Protein 7XJR (pdb70)

Foldseek 3Di:
DDWFDDLPFAPFDDTFAFEAEDDDLVLLVLLCV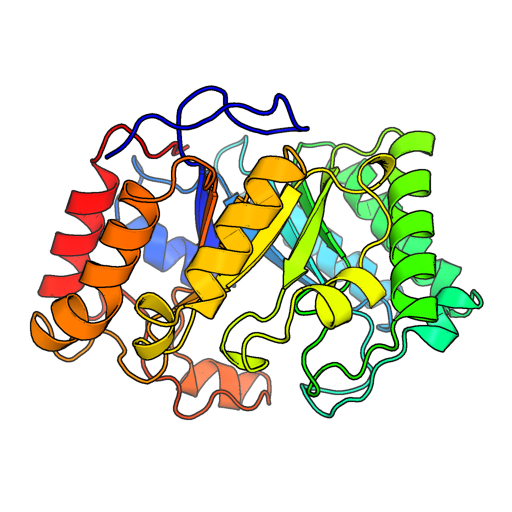LLDVVFAGLEYEYEDELQDDLVVLLVSLVVVLVSQVVDDPRRAYEYEYAHADDFLQQGAPLQVVLVCVRVSSLVSNQVSQVVSVHAYEYAQNAQVQASSRNHDQVSLLSNLQVSLVVCVVVVGRYFYEPEHAQVNRPLDDPVVVCSNPNALVRHRAYEYEEEELVRLPDVSVVVVLVVRVVSSHAYENSEYFHFLQACAVAPRSCVRHVVSVVVSVNPRSSHRYYYYYQAQQLVVCVVVVHPRNNRGGRHQSNYVRSSVVVSVSSVPVSYDGD

CATH classification: 3.20.20.80

Secondary structure (DSSP, 8-state):
-PPPP----TT--SSSEEEEEESSHHHHHHHHHHH-GGG-BSEEEEEEETTS-HHHHHHHHHHHHHHHHHSPTTPEEEEEEE-BSSSSSS-B-HHHHHTTTTHHHHHHHHHHHHHH-S--EEEETSSTT-TTT---HHHHHHHHHHHHHHHHHTT-S-EEEEEE-GGGGT---HHHHHTT---GGG-SEEEEEE-SGGGGG-HHHHHHHHHHHHTT--EEEEEE--TTT-STTTHHHIIIIIHHHHHHHHH-TTEEEEEEE--BHHHHHHHH--S-TTS-B--GGG-HHHHHHHHHHHTSTTEEB-

B-factor: mean 25.2, std 7.88, range [12.27, 60.21]

Structure (mmCIF, N/CA/C/O backbone):
data_7XJR
#
_entry.id   7XJR
#
_cell.length_a   114.428
_cell.length_b   114.428
_cell.length_c   48.355
_cell.angle_alpha   90.000
_cell.angle_beta   90.000
_cell.angle_gamma   90.000
#
_symmetry.space_group_name_H-M   'P 42 21 2'
#
loop_
_entity.id
_entity.type
_entity.pdbx_description
1 polymer AlXyn26A
2 water water
#
loop_
_atom_site.group_PDB
_atom_site.id
_atom_site.type_symbol
_atom_site.label_atom_id
_atom_site.label_alt_id
_atom_site.label_comp_id
_atom_site.label_asym_id
_atom_site.label_entity_id
_atom_site.label_seq_id
_atom_site.pdbx_PDB_ins_code
_atom_site.Cartn_x
_atom_site.Cartn_y
_atom_site.Cartn_z
_atom_site.occupancy
_atom_site.B_iso_or_equiv
_atom_site.auth_seq_id
_atom_site.auth_comp_id
_atom_site.auth_asym_id
_atom_site.auth_atom_id
_atom_site.pdbx_PDB_model_num
ATOM 1 N N . THR A 1 21 ? -6.09369 -51.20919 -19.90202 1.000 25.56990 21 THR A N 1
ATOM 2 C CA . THR A 1 21 ? -5.78630 -50.12633 -18.95592 1.000 25.08222 21 THR A CA 1
ATOM 3 C C . THR A 1 21 ? -5.15407 -50.67804 -17.68412 1.000 24.26844 21 THR A C 1
ATOM 4 O O . THR A 1 21 ? -5.83499 -51.31089 -16.87324 1.000 29.66660 21 THR A O 1
ATOM 8 N N . LYS A 1 22 ? -3.86272 -50.42819 -17.50497 1.000 25.12138 22 LYS A N 1
ATOM 9 C CA . LYS A 1 22 ? -3.16595 -50.96757 -16.34652 1.000 23.68257 22 LYS A CA 1
ATOM 10 C C . LYS A 1 22 ? -3.72988 -50.36490 -15.06283 1.000 28.10341 22 LYS A C 1
ATOM 11 O O . LYS A 1 22 ? -4.01704 -49.15596 -15.01040 1.000 25.40888 22 LYS A O 1
ATOM 17 N N . PRO A 1 23 ? -3.92649 -51.17190 -14.01968 1.000 27.70653 23 PRO A N 1
ATOM 18 C CA . PRO A 1 23 ? -4.29536 -50.61243 -12.71363 1.000 24.94083 23 PRO A CA 1
ATOM 19 C C . PRO A 1 23 ? -3.29677 -49.54632 -12.27466 1.000 20.59442 23 PRO A C 1
ATOM 20 O O . PRO A 1 23 ? -2.09270 -49.65734 -12.51553 1.000 20.48512 23 PRO A O 1
ATOM 24 N N . ARG A 1 24 ? -3.81037 -48.49776 -11.64034 1.000 20.60663 24 ARG A N 1
ATOM 25 C CA . ARG A 1 24 ? -2.95483 -47.40119 -11.20049 1.000 20.47149 24 ARG A CA 1
ATOM 26 C C . ARG A 1 24 ? -2.07538 -47.81917 -10.02385 1.000 24.29783 24 ARG A C 1
ATOM 27 O O . ARG A 1 24 ? -2.44375 -48.68043 -9.21663 1.000 23.29616 24 ARG A O 1
ATOM 35 N N . PHE A 1 25 ? -0.89670 -47.20486 -9.93784 1.000 19.73311 25 PHE A N 1
ATOM 36 C CA . PHE A 1 25 ? -0.19089 -47.16182 -8.66307 1.000 21.74018 25 PHE A CA 1
ATOM 37 C C . PHE A 1 25 ? -0.89451 -46.18001 -7.73769 1.000 21.85473 25 PHE A C 1
ATOM 38 O O . PHE A 1 25 ? -1.65761 -45.32041 -8.17253 1.000 22.23072 25 PHE A O 1
ATOM 46 N N . ASN A 1 26 ? -0.62976 -46.29685 -6.44227 1.000 23.45562 26 ASN A N 1
ATOM 47 C CA . ASN A 1 26 ? -1.17435 -45.34647 -5.47651 1.000 23.09855 26 ASN A CA 1
ATOM 48 C C . ASN A 1 26 ? -0.05211 -44.87942 -4.56764 1.000 24.79494 26 ASN A C 1
ATOM 49 O O . ASN A 1 26 ? 0.61137 -45.70125 -3.92472 1.000 23.82047 26 ASN A O 1
ATOM 54 N N . TYR A 1 27 ? 0.15720 -43.56507 -4.51597 1.000 19.22876 27 TYR A N 1
ATOM 55 C CA . TYR A 1 27 ? 1.21841 -42.96250 -3.72267 1.000 21.64714 27 TYR A CA 1
ATOM 56 C C . TYR A 1 27 ? 0.69620 -42.25268 -2.48551 1.000 19.72305 27 TYR A C 1
ATOM 57 O O . TYR A 1 27 ? 1.49461 -41.72004 -1.70651 1.000 22.72020 27 TYR A O 1
ATOM 66 N N . ASN A 1 28 ? -0.61908 -42.20435 -2.30251 1.000 18.39963 28 ASN A N 1
ATOM 67 C CA . ASN A 1 28 ? -1.24839 -41.55114 -1.15440 1.000 22.87465 28 ASN A CA 1
ATOM 68 C C . ASN A 1 28 ? -0.89633 -40.06831 -1.07992 1.000 23.05633 28 ASN A C 1
ATOM 69 O O . ASN A 1 28 ? -0.78405 -39.49495 0.00331 1.000 20.06039 28 ASN A O 1
ATOM 74 N N . ALA A 1 29 ? -0.75074 -39.43325 -2.23751 1.000 21.42330 29 ALA A N 1
ATOM 75 C CA . ALA A 1 29 ? -0.49659 -38.00813 -2.29257 1.000 19.00234 29 ALA A CA 1
ATOM 76 C C . ALA A 1 29 ? -1.78626 -37.23055 -2.03600 1.000 17.46146 29 ALA A C 1
ATOM 77 O O . ALA A 1 29 ? -2.89313 -37.76519 -2.10563 1.000 19.09555 29 ALA A O 1
ATOM 79 N N . LYS A 1 30 ? -1.63169 -35.93806 -1.76382 1.000 16.77856 30 LYS A N 1
ATOM 80 C CA . LYS A 1 30 ? -2.77555 -35.07237 -1.50340 1.000 19.22292 30 LYS A CA 1
ATOM 81 C C . LYS A 1 30 ? -3.70614 -35.01676 -2.71313 1.000 17.78304 30 LYS A C 1
ATOM 82 O O . LYS A 1 30 ? -3.27733 -34.73323 -3.83525 1.000 19.66186 30 LYS A O 1
ATOM 88 N N . TYR A 1 31 ? -4.98472 -35.30451 -2.47543 1.000 16.30442 31 TYR A N 1
ATOM 89 C CA . TYR A 1 31 ? -6.02742 -35.36188 -3.50122 1.000 18.00159 31 TYR A CA 1
ATOM 90 C C . TYR A 1 31 ? -5.73449 -36.38086 -4.59748 1.000 21.45427 31 TYR A C 1
ATOM 91 O O . TYR A 1 31 ? -6.29978 -36.29378 -5.69008 1.000 19.28034 31 TYR A O 1
ATOM 100 N N . GLU A 1 32 ? -4.86943 -37.34925 -4.34658 1.000 19.47391 32 GLU A N 1
ATOM 101 C CA . GLU A 1 32 ? -4.65633 -38.38978 -5.34124 1.000 19.97358 32 GLU A CA 1
ATOM 102 C C . GLU A 1 32 ? -5.76981 -39.42039 -5.22315 1.000 21.43629 32 GLU A C 1
ATOM 103 O O . GLU A 1 32 ? -6.03629 -39.90417 -4.12169 1.000 21.98188 32 GLU A O 1
ATOM 109 N N . PRO A 1 33 ? -6.44442 -39.77206 -6.30960 1.000 21.73407 33 PRO A N 1
ATOM 110 C CA . PRO A 1 33 ? -7.47929 -40.80019 -6.20208 1.000 21.79596 33 PRO A CA 1
ATOM 111 C C . PRO A 1 33 ? -6.84623 -42.16655 -5.97712 1.000 21.20132 33 PRO A C 1
ATOM 112 O O . PRO A 1 33 ? -5.70785 -42.42854 -6.37455 1.000 20.66190 33 PRO A O 1
ATOM 116 N N . GLN A 1 34 ? -7.59333 -43.03380 -5.29393 1.000 22.15635 34 GLN A N 1
ATOM 117 C CA . GLN A 1 34 ? -7.07360 -44.35220 -4.94442 1.000 24.77900 34 GLN A CA 1
ATOM 118 C C . GLN A 1 34 ? -6.76671 -45.18859 -6.18272 1.000 23.66880 34 GLN A C 1
ATOM 119 O O . GLN A 1 34 ? -5.67007 -45.75193 -6.31101 1.000 28.67063 34 GLN A O 1
ATOM 125 N N . THR A 1 35 ? -7.73070 -45.30169 -7.09823 1.000 22.51753 35 THR A N 1
ATOM 126 C CA . THR A 1 35 ? -7.64572 -46.28738 -8.17302 1.000 23.95313 35 THR A CA 1
ATOM 127 C C . THR A 1 35 ? -7.77758 -45.75165 -9.60228 1.000 24.23246 35 THR A C 1
ATOM 128 O O . THR A 1 35 ? -7.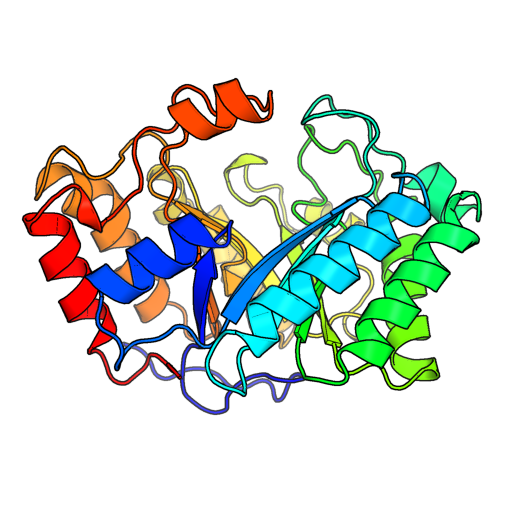37102 -46.46455 -10.52585 1.000 25.10631 35 THR A O 1
ATOM 132 N N . GLY A 1 36 ? -8.34866 -44.56532 -9.82918 1.000 23.20044 36 GLY A N 1
ATOM 133 C CA . GLY A 1 36 ? -8.66985 -44.10511 -11.16000 1.000 22.19934 36 GLY A CA 1
ATOM 134 C C . GLY A 1 36 ? -7.78973 -42.96278 -11.64263 1.000 21.90156 36 GLY A C 1
ATOM 135 O O . GLY A 1 36 ? -6.73598 -42.66388 -11.07169 1.000 21.31698 36 GLY A O 1
ATOM 136 N N . ILE A 1 37 ? -8.23971 -42.33576 -12.73596 1.000 17.32240 37 ILE A N 1
ATOM 137 C CA . ILE A 1 37 ? -7.61452 -41.15046 -13.32626 1.000 15.83664 37 ILE A CA 1
ATOM 138 C C . ILE A 1 37 ? -8.64077 -40.02043 -13.34709 1.000 16.81399 37 ILE A C 1
ATOM 139 O O . ILE A 1 37 ? -9.71073 -40.15740 -13.95698 1.000 19.81484 37 ILE A O 1
ATOM 144 N N . TYR A 1 38 ? -8.31494 -38.89816 -12.70542 1.000 14.78574 38 TYR A N 1
ATOM 145 C CA . TYR A 1 38 ? -9.18602 -37.73146 -12.77937 1.000 14.45919 38 TYR A CA 1
ATOM 146 C C . TYR A 1 38 ? -9.32574 -37.23936 -14.21550 1.000 17.73013 38 TYR A C 1
ATOM 147 O O . TYR A 1 38 ? -8.33180 -37.07963 -14.92796 1.000 17.97334 38 TYR A O 1
ATOM 156 N N . HIS A 1 39 ? -10.56327 -36.95189 -14.60585 1.000 14.92694 39 HIS A N 1
ATOM 157 C CA . HIS A 1 39 ? -10.89274 -36.35877 -15.89806 1.000 17.17700 39 HIS A CA 1
ATOM 158 C C . HIS A 1 39 ? -10.85693 -34.83865 -15.77635 1.000 16.69619 39 HIS A C 1
ATOM 159 O O . HIS A 1 39 ? -11.61520 -34.26845 -14.99094 1.000 16.90351 39 HIS A O 1
ATOM 166 N N . GLY A 1 40 ? -9.99644 -34.18594 -16.55715 1.000 18.13917 40 GLY A N 1
ATOM 167 C CA . GLY A 1 40 ? -9.88988 -32.73903 -16.52746 1.000 15.39066 40 GLY A CA 1
ATOM 168 C C . GLY A 1 40 ? -9.99528 -32.15418 -17.92379 1.000 15.04129 40 GLY A C 1
ATOM 169 O O . GLY A 1 40 ? -9.65323 -32.79460 -18.91092 1.000 14.85007 40 GLY A O 1
ATOM 170 N N . ALA A 1 41 ? -10.46927 -30.90983 -17.98990 1.000 15.31884 41 ALA A N 1
ATOM 171 C CA . ALA A 1 41 ? -10.55837 -30.22063 -19.27804 1.000 15.40015 41 ALA A CA 1
ATOM 172 C C . ALA A 1 41 ? -10.43510 -28.71322 -19.07777 1.000 15.37694 41 ALA A C 1
ATOM 173 O O . ALA A 1 41 ? -10.54202 -28.19762 -17.96105 1.000 17.57309 41 ALA A O 1
ATOM 175 N N . GLY A 1 42 ? -10.22094 -28.00830 -20.18473 1.000 16.58858 42 GLY A N 1
ATOM 176 C CA . GLY A 1 42 ? -10.08709 -26.56404 -20.13077 1.000 18.25321 42 GLY A CA 1
ATOM 177 C C . GLY A 1 42 ? -10.16704 -25.97063 -21.52177 1.000 16.72599 42 GLY A C 1
ATOM 178 O O . GLY A 1 42 ? -10.53296 -26.65273 -22.48046 1.000 16.42670 42 GLY A O 1
ATOM 179 N N . GLN A 1 43 ? -9.79907 -24.69070 -21.62465 1.000 18.33178 43 GLN A N 1
ATOM 180 C CA . GLN A 1 43 ? -9.29818 -23.91322 -20.49026 1.000 17.31271 43 GLN A CA 1
ATOM 181 C C . GLN A 1 43 ? -9.86512 -22.48659 -20.47984 1.000 17.87276 43 GLN A C 1
ATOM 182 O O . GLN A 1 43 ? -9.15138 -21.52031 -20.22587 1.000 17.03397 43 GLN A O 1
ATOM 188 N N . ASP A 1 44 ? -11.16128 -22.39052 -20.75217 1.000 17.53984 44 ASP A N 1
ATOM 189 C CA . ASP A 1 44 ? -11.95882 -21.19623 -20.51550 1.000 19.56621 44 ASP A CA 1
ATOM 190 C C . ASP A 1 44 ? -13.37190 -21.66718 -20.22300 1.000 21.95530 44 ASP A C 1
ATOM 191 O O . ASP A 1 44 ? -13.71771 -22.82158 -20.47236 1.000 20.54262 44 ASP A O 1
ATOM 196 N N . LYS A 1 45 ? -14.20804 -20.76596 -19.70615 1.000 20.48419 45 LYS A N 1
ATOM 197 C CA . LYS A 1 45 ? -15.51710 -21.21686 -19.24737 1.000 21.01010 45 LYS A CA 1
ATOM 198 C C . LYS A 1 45 ? -16.37069 -21.74118 -20.40234 1.000 23.21837 45 LYS A C 1
ATOM 199 O O . LYS A 1 45 ? -17.07749 -22.74235 -20.25327 1.000 20.90017 45 LYS A O 1
ATOM 205 N N . ASN A 1 46 ? -16.29528 -21.10988 -21.57359 1.000 20.65022 46 ASN A N 1
ATOM 206 C CA . ASN A 1 46 ? -17.19801 -21.53128 -22.64321 1.000 22.78949 46 ASN A CA 1
ATOM 207 C C . ASN A 1 46 ? -16.66845 -22.75645 -23.38726 1.000 21.36507 46 ASN A C 1
ATOM 208 O O . ASN A 1 46 ? -17.44548 -23.65103 -23.74449 1.000 25.10212 46 ASN A O 1
ATOM 213 N N . GLY A 1 47 ? -15.35653 -22.82967 -23.60171 1.000 22.12592 47 GLY A N 1
ATOM 214 C CA . GLY A 1 47 ? -14.77320 -24.04668 -24.14879 1.000 23.13364 47 GLY A CA 1
ATOM 215 C C . GLY A 1 47 ? -15.00343 -25.25646 -23.26130 1.000 21.64717 47 GLY A C 1
ATOM 216 O O . GLY A 1 47 ? -15.24180 -26.36109 -23.75212 1.000 21.71698 47 GLY A O 1
ATOM 217 N N . PHE A 1 48 ? -14.92776 -25.06460 -21.94165 1.000 21.78878 48 PHE A N 1
ATOM 218 C CA . PHE A 1 48 ? -15.23075 -26.14543 -21.00715 1.000 20.51247 48 PHE A CA 1
ATOM 219 C C . PHE A 1 48 ? -16.68066 -26.60221 -21.15914 1.000 22.73000 48 PHE A C 1
ATOM 220 O O . PHE A 1 48 ? -16.96128 -27.80280 -21.27421 1.000 22.14819 48 PHE A O 1
ATOM 228 N N . GLN A 1 49 ? -17.61763 -25.65099 -21.19570 1.000 21.63420 49 GLN A N 1
ATOM 229 C CA . GLN A 1 49 ? -19.02223 -26.02036 -21.34555 1.000 25.95826 49 GLN A CA 1
ATOM 230 C C . GLN A 1 49 ? -19.29043 -26.70344 -22.68682 1.000 24.40906 49 GLN A C 1
ATOM 231 O O . GLN A 1 49 ? -20.04682 -27.68267 -22.74573 1.000 26.65065 49 GLN A O 1
ATOM 237 N N . ASP A 1 50 ? -18.68625 -26.20604 -23.77700 1.000 21.95004 50 ASP A N 1
ATOM 238 C CA . ASP A 1 50 ? -18.87507 -26.86009 -25.07258 1.000 24.24306 50 ASP A CA 1
ATOM 239 C C . ASP A 1 50 ? -18.38872 -28.30452 -25.02906 1.000 24.18720 50 ASP A C 1
ATOM 240 O O . ASP A 1 50 ? -19.03997 -29.21108 -25.56182 1.000 25.79416 50 ASP A O 1
ATOM 245 N N . TYR A 1 51 ? -17.24260 -28.52861 -24.38675 1.000 21.72858 51 TYR A N 1
ATOM 246 C CA . TYR A 1 51 ? -16.68897 -29.86840 -24.23569 1.000 20.90525 51 TYR A CA 1
ATOM 247 C C . TYR A 1 51 ? -17.61885 -30.76482 -23.42413 1.000 22.72561 51 TYR A C 1
ATOM 248 O O . TYR A 1 51 ? -17.86987 -31.91517 -23.79772 1.000 25.52087 51 TYR A O 1
ATOM 257 N N . VAL A 1 52 ? -18.13962 -30.25060 -22.30512 1.000 22.81323 52 VAL A N 1
ATOM 258 C CA . VAL A 1 52 ? -19.05726 -31.03878 -21.48276 1.000 26.24710 52 VAL A CA 1
ATOM 259 C C . VAL A 1 52 ? -20.32851 -31.35014 -22.25857 1.000 26.76815 52 VAL A C 1
ATOM 260 O O . VAL A 1 52 ? -20.84535 -32.47550 -22.20496 1.000 29.39480 52 VAL A O 1
ATOM 264 N N . ASN A 1 53 ? -20.86023 -30.35587 -22.98303 1.000 27.28732 53 ASN A N 1
ATOM 265 C CA . ASN A 1 53 ? -22.03807 -30.59221 -23.81859 1.000 28.87927 53 ASN A CA 1
ATOM 266 C C . ASN A 1 53 ? -21.77622 -31.68770 -24.84284 1.000 31.12259 53 ASN A C 1
ATOM 267 O O . ASN A 1 53 ? -22.68054 -32.47076 -25.16898 1.000 31.65413 53 ASN A O 1
ATOM 272 N N . ALA A 1 54 ? -20.53826 -31.78110 -25.32830 1.000 27.30341 54 ALA A N 1
ATOM 273 C CA . ALA A 1 54 ? -20.19019 -32.75980 -26.35000 1.000 29.12369 54 ALA A CA 1
ATOM 274 C C . ALA A 1 54 ? -19.97744 -34.15510 -25.77220 1.000 29.10658 54 ALA A C 1
ATOM 275 O O . ALA A 1 54 ? -20.44642 -35.13926 -26.35516 1.000 31.84156 54 ALA A O 1
ATOM 277 N N . VAL A 1 55 ? -19.26718 -34.27583 -24.64371 1.000 29.17872 55 VAL A N 1
ATOM 278 C CA . VAL A 1 55 ? -18.99449 -35.60997 -24.10009 1.000 27.85358 55 VAL A CA 1
ATOM 279 C C . VAL A 1 55 ? -20.15867 -36.14607 -23.27819 1.000 28.42688 55 VAL A C 1
ATOM 280 O O . VAL A 1 55 ? -20.24772 -37.36171 -23.07116 1.000 28.35154 55 VAL A O 1
ATOM 284 N N . GLY A 1 56 ? -21.05650 -35.28094 -22.82132 1.000 27.49446 56 GLY A N 1
ATOM 285 C CA . GLY A 1 56 ? -22.20850 -35.71647 -22.06443 1.000 26.27500 56 GLY A CA 1
ATOM 286 C C . GLY A 1 56 ? -22.16157 -35.18078 -20.65301 1.000 31.29430 56 GLY A C 1
ATOM 287 O O . GLY A 1 56 ? -21.08882 -35.12785 -20.03840 1.000 27.05335 56 GLY A O 1
ATOM 288 N N . GLN A 1 57 ? -23.31956 -34.77608 -20.12479 1.000 28.84855 57 GLN A N 1
ATOM 289 C CA . GLN A 1 57 ? -23.35135 -34.22998 -18.76953 1.000 32.09823 57 GLN A CA 1
ATOM 290 C C . GLN A 1 57 ? -22.91685 -35.25790 -17.73396 1.000 28.13019 57 GLN A C 1
ATOM 291 O O . GLN A 1 57 ? -22.38277 -34.88725 -16.68098 1.000 32.56094 57 GLN A O 1
ATOM 297 N N . ASP A 1 58 ? -23.12177 -36.54742 -18.01439 1.000 28.98972 58 ASP A N 1
ATOM 298 C CA . ASP A 1 58 ? -22.71884 -37.60706 -17.09887 1.000 28.72514 58 ASP A CA 1
ATOM 299 C C . ASP A 1 58 ? -21.21656 -37.87620 -17.10655 1.000 32.75221 58 ASP A C 1
ATOM 300 O O . ASP A 1 58 ? -20.74202 -38.66143 -16.28215 1.000 32.55715 58 ASP A O 1
ATOM 305 N N . LYS A 1 59 ? -20.45654 -37.25927 -18.00996 1.000 26.56142 59 LYS A N 1
ATOM 306 C CA . LYS A 1 59 ? -18.99991 -37.36497 -18.00824 1.000 29.62788 59 LYS A CA 1
ATOM 307 C C . LYS A 1 59 ? -18.35667 -36.00629 -17.73897 1.000 25.17847 59 LYS A C 1
ATOM 308 O O . LYS A 1 59 ? -17.29855 -35.68653 -18.27758 1.000 24.77895 59 LYS A O 1
ATOM 314 N N . MET A 1 60 ? -19.01231 -35.19872 -16.91817 1.000 27.30992 60 MET A N 1
ATOM 315 C CA . MET A 1 60 ? -18.47361 -33.91981 -16.48149 1.000 23.85809 60 MET A CA 1
ATOM 316 C C . MET A 1 60 ? -17.07588 -34.10774 -15.88395 1.000 26.12873 60 MET A C 1
ATOM 317 O O . MET A 1 60 ? -16.88925 -34.98177 -15.02663 1.000 22.58976 60 MET A O 1
ATOM 322 N N . PRO A 1 61 ? -16.07750 -33.33858 -16.32281 1.000 21.32497 61 PRO A N 1
ATOM 323 C CA . PRO A 1 61 ? -14.74282 -33.44681 -15.71492 1.000 19.11985 61 PRO A CA 1
ATOM 324 C C . PRO A 1 61 ? -14.78637 -33.15244 -14.22610 1.000 20.10184 61 PRO A C 1
ATOM 325 O O . PRO A 1 61 ? -15.59866 -32.35872 -13.74471 1.000 20.27430 61 PRO A O 1
ATOM 329 N N . ALA A 1 62 ? -13.90434 -33.82202 -13.49505 1.000 18.55576 62 ALA A N 1
ATOM 330 C CA . ALA A 1 62 ? -13.68175 -33.48943 -12.09495 1.000 20.64843 62 ALA A CA 1
ATOM 331 C C . ALA A 1 62 ? -12.78645 -32.26769 -11.93840 1.000 20.99386 62 ALA A C 1
ATOM 332 O O . ALA A 1 62 ? -12.79264 -31.64056 -10.87299 1.000 18.03334 62 ALA A O 1
ATOM 334 N N . ILE A 1 63 ? -12.03356 -31.91418 -12.98151 1.000 18.10299 63 ILE A N 1
ATOM 335 C CA . ILE A 1 63 ? -11.01055 -30.87746 -12.91775 1.000 16.29412 63 ILE A CA 1
ATOM 336 C C . ILE A 1 63 ? -11.30239 -29.81256 -13.97023 1.000 17.87727 63 ILE A C 1
ATOM 337 O O . ILE A 1 63 ? -11.60731 -30.14144 -15.12457 1.000 18.08010 63 ILE A O 1
ATOM 342 N N . TYR A 1 64 ? -11.19447 -28.54159 -13.56529 1.000 16.70596 64 TYR A N 1
ATOM 343 C CA . TYR A 1 64 ? -11.42497 -27.37229 -14.41010 1.000 17.96561 64 TYR A CA 1
ATOM 344 C C . TYR A 1 64 ? -10.14874 -26.53880 -14.46463 1.000 16.60237 64 TYR A C 1
ATOM 345 O O . TYR A 1 64 ? -9.60540 -26.16781 -13.42428 1.000 16.93856 64 TYR A O 1
ATOM 354 N N . MET A 1 65 ? -9.68307 -26.22563 -15.66981 1.000 16.26732 65 MET A N 1
ATOM 355 C CA . MET A 1 65 ? -8.39790 -25.55516 -15.84033 1.000 15.59179 65 MET A CA 1
ATOM 356 C C . MET A 1 65 ? -8.57194 -24.04528 -15.78761 1.000 18.65365 65 MET A C 1
ATOM 357 O O . MET A 1 65 ? -9.50961 -23.49206 -16.37997 1.000 18.87939 65 MET A O 1
ATOM 362 N N . THR A 1 66 ? -7.65518 -23.38485 -15.08877 1.000 16.34171 66 THR A N 1
ATOM 363 C CA . THR A 1 66 ? -7.64529 -21.93332 -15.01044 1.000 19.12865 66 THR A CA 1
ATOM 364 C C . THR A 1 66 ? -6.19841 -21.48983 -14.83743 1.000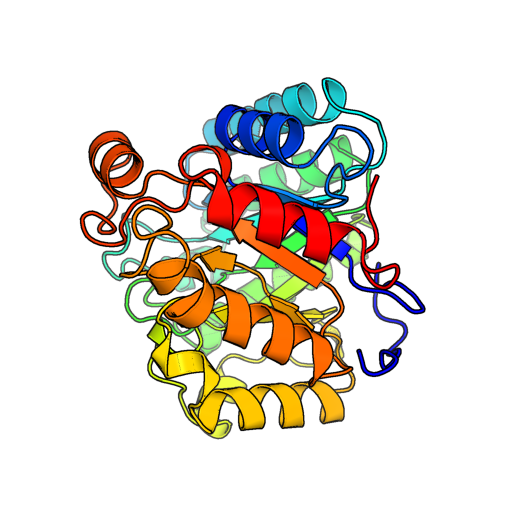 19.21973 66 THR A C 1
ATOM 365 O O . THR A 1 66 ? -5.29498 -22.31254 -14.67548 1.000 17.91937 66 THR A O 1
ATOM 369 N N . TYR A 1 67 ? -5.97993 -20.17687 -14.90552 1.000 20.41586 67 TYR A N 1
ATOM 370 C CA . TYR A 1 67 ? -4.63576 -19.61626 -14.97909 1.000 16.35511 67 TYR A CA 1
ATOM 371 C C . TYR A 1 67 ? -4.62564 -18.24348 -14.33625 1.000 22.50047 67 TYR A C 1
ATOM 372 O O . TYR A 1 67 ? -5.59574 -17.48982 -14.44941 1.000 20.74959 67 TYR A O 1
ATOM 381 N N . VAL A 1 68 ? -3.50486 -17.90444 -13.71076 1.000 20.39823 68 VAL A N 1
ATOM 382 C CA . VAL A 1 68 ? -3.33587 -16.58111 -13.12594 1.000 24.31756 68 VAL A CA 1
ATOM 383 C C . VAL A 1 68 ? -1.84625 -16.27325 -13.09166 1.000 22.99069 68 VAL A C 1
ATOM 384 O O . VAL A 1 68 ? -1.01333 -17.16713 -12.91496 1.000 21.05684 68 VAL A O 1
ATOM 388 N N . ASN A 1 69 ? -1.50654 -15.01346 -13.32729 1.000 22.81456 69 ASN A N 1
ATOM 389 C CA . ASN A 1 69 ? -0.11574 -14.58922 -13.33202 1.000 26.37076 69 ASN A CA 1
ATOM 390 C C . ASN A 1 69 ? 0.12729 -13.71450 -12.11527 1.000 26.65485 69 ASN A C 1
ATOM 391 O O . ASN A 1 69 ? -0.50738 -12.66501 -11.96688 1.000 25.24722 69 ASN A O 1
ATOM 396 N N . ILE A 1 70 ? 1.05577 -14.14791 -11.25885 1.000 24.48058 70 ILE A N 1
ATOM 397 C CA . ILE A 1 70 ? 1.26973 -13.50901 -9.96760 1.000 32.65216 70 ILE A CA 1
ATOM 398 C C . ILE A 1 70 ? 1.92951 -12.14009 -10.07739 1.000 31.51614 70 ILE A C 1
ATOM 399 O O . ILE A 1 70 ? 2.07342 -11.44194 -9.06496 1.000 26.52246 70 ILE A O 1
ATOM 404 N N . THR A 1 71 ? 2.33001 -11.72459 -11.27459 1.000 29.49476 71 THR A N 1
ATOM 405 C CA . THR A 1 71 ? 2.91199 -10.39934 -11.45010 1.000 27.38174 71 THR A CA 1
ATOM 406 C C . THR A 1 71 ? 1.90679 -9.38345 -11.97887 1.000 30.95679 71 THR A C 1
ATOM 407 O O . THR A 1 71 ? 2.27265 -8.22712 -12.20462 1.000 29.92183 71 THR A O 1
ATOM 411 N N . ALA A 1 72 ? 0.65205 -9.78123 -12.17419 1.000 27.77518 72 ALA A N 1
ATOM 412 C CA . ALA A 1 72 ? -0.39853 -8.84528 -12.52782 1.000 29.84693 72 ALA A CA 1
ATOM 413 C C . ALA A 1 72 ? -0.75369 -7.97847 -11.32132 1.000 33.91195 72 ALA A C 1
ATOM 414 O O . ALA A 1 72 ? -0.39149 -8.29369 -10.18099 1.000 31.25581 72 ALA A O 1
ATOM 416 N N . PRO A 1 73 ? -1.46653 -6.87144 -11.54358 1.000 33.30100 73 PRO A N 1
ATOM 417 C CA . PRO A 1 73 ? -1.92697 -6.05571 -10.41302 1.000 34.87507 73 PRO A CA 1
ATOM 418 C C . PRO A 1 73 ? -2.81893 -6.84933 -9.46584 1.000 34.48922 73 PRO A C 1
ATOM 419 O O . PRO A 1 73 ? -3.52119 -7.77918 -9.87203 1.000 30.29877 73 PRO A O 1
ATOM 423 N N . VAL A 1 74 ? -2.80039 -6.44677 -8.18717 1.000 28.99835 74 VAL A N 1
ATOM 424 C CA . VAL A 1 74 ? -3.53630 -7.18008 -7.15820 1.000 28.91607 74 VAL A CA 1
ATOM 425 C C . VAL A 1 74 ? -5.01753 -7.27015 -7.51261 1.000 33.52606 74 VAL A C 1
ATOM 426 O O . VAL A 1 74 ? -5.65524 -8.31075 -7.31092 1.000 28.67102 74 VAL A O 1
ATOM 430 N N . LYS A 1 75 ? -5.58375 -6.19749 -8.07664 1.000 34.82492 75 LYS A N 1
ATOM 431 C CA . LYS A 1 75 ? -6.99730 -6.23466 -8.44687 1.000 35.67820 75 LYS A CA 1
ATOM 432 C C . LYS A 1 75 ? -7.27512 -7.25608 -9.54814 1.000 29.26595 75 LYS A C 1
ATOM 433 O O . LYS A 1 75 ? -8.40054 -7.76122 -9.64671 1.000 31.25374 75 LYS A O 1
ATOM 439 N N . ARG A 1 76 ? -6.28341 -7.56879 -10.38626 1.000 31.57305 76 ARG A N 1
ATOM 440 C CA . ARG A 1 76 ? -6.50286 -8.57799 -11.42313 1.000 33.77190 76 ARG A CA 1
ATOM 441 C C . ARG A 1 76 ? -6.48193 -9.98731 -10.83734 1.000 27.86278 76 ARG A C 1
ATOM 442 O O . ARG A 1 76 ? -7.24323 -10.85965 -11.27074 1.000 25.43942 76 ARG A O 1
ATOM 450 N N . ILE A 1 77 ? -5.62759 -10.22864 -9.84674 1.000 26.92253 77 ILE A N 1
ATOM 451 C CA . ILE A 1 77 ? -5.71448 -11.48969 -9.11826 1.000 27.09422 77 ILE A CA 1
ATOM 452 C C . ILE A 1 77 ? -7.05230 -11.58781 -8.39349 1.000 27.88256 77 ILE A C 1
ATOM 453 O O . ILE A 1 77 ? -7.71850 -12.63072 -8.42148 1.000 25.69300 77 ILE A O 1
ATOM 458 N N . GLU A 1 78 ? -7.50095 -10.48515 -7.79034 1.000 27.77724 78 GLU A N 1
ATOM 459 C CA . GLU A 1 78 ? -8.78664 -10.49855 -7.10450 1.000 26.78040 78 GLU A CA 1
ATOM 460 C C . GLU A 1 78 ? -9.93342 -10.76750 -8.07230 1.000 30.32975 78 GLU A C 1
ATOM 461 O O . GLU A 1 78 ? -10.84494 -11.54284 -7.76033 1.000 26.42966 78 GLU A O 1
ATOM 467 N N . SER A 1 79 ? -9.90497 -10.15592 -9.26172 1.000 27.78311 79 SER A N 1
ATOM 468 C CA . SER A 1 79 ? -10.99795 -10.39925 -10.20012 1.000 33.72614 79 SER A CA 1
ATOM 469 C C . SER A 1 79 ? -10.90887 -11.79494 -10.80942 1.000 29.18036 79 SER A C 1
ATOM 470 O O . SER A 1 79 ? -11.94464 -12.41869 -11.07574 1.000 31.08882 79 SER A O 1
ATOM 473 N N . TRP A 1 80 ? -9.69293 -12.30243 -11.02819 1.000 26.56188 80 TRP A N 1
ATOM 474 C CA . TRP A 1 80 ? -9.54665 -13.69565 -11.44335 1.000 27.17910 80 TRP A CA 1
ATOM 475 C C . TRP A 1 80 ? -10.24853 -14.61927 -10.45854 1.000 26.63033 80 TRP A C 1
ATOM 476 O O . TRP A 1 80 ? -11.01783 -15.50508 -10.85271 1.000 25.05275 80 TRP A O 1
ATOM 487 N N . GLY A 1 81 ? -10.02760 -14.38851 -9.16365 1.000 27.32511 81 GLY A N 1
ATOM 488 C CA . GLY A 1 81 ? -10.64002 -15.23154 -8.15283 1.000 26.65077 81 GLY A CA 1
ATOM 489 C C . GLY A 1 81 ? -12.15131 -15.12984 -8.13018 1.000 29.93605 81 GLY A C 1
ATOM 490 O O . GLY A 1 81 ? -12.84673 -16.14412 -8.02250 1.000 29.09811 81 GLY A O 1
ATOM 491 N N . LYS A 1 82 ? -12.68472 -13.90698 -8.23413 1.000 27.77152 82 LYS A N 1
ATOM 492 C CA . LYS A 1 82 ? -14.13426 -13.73877 -8.20017 1.000 30.58845 82 LYS A CA 1
ATOM 493 C C . LYS A 1 82 ? -14.78863 -14.37638 -9.41890 1.000 30.25127 82 LYS A C 1
ATOM 494 O O . LYS A 1 82 ? -15.80446 -15.07527 -9.29966 1.000 32.82412 82 LYS A O 1
ATOM 500 N N . ASP A 1 83 ? -14.22614 -14.13841 -10.60616 1.000 29.61115 83 ASP A N 1
ATOM 501 C CA . ASP A 1 83 ? -14.75133 -14.77738 -11.80556 1.000 28.66316 83 ASP A CA 1
ATOM 502 C C . ASP A 1 83 ? -14.68840 -16.29391 -11.68470 1.000 29.08928 83 ASP A C 1
ATOM 503 O O . ASP A 1 83 ? -15.62988 -16.99506 -12.07289 1.000 28.63647 83 ASP A O 1
ATOM 508 N N . LEU A 1 84 ? -13.59550 -16.81861 -11.12398 1.000 25.54618 84 LEU A N 1
ATOM 509 C CA . LEU A 1 84 ? -13.47135 -18.26481 -10.97040 1.000 24.23390 84 LEU A CA 1
ATOM 510 C C . LEU A 1 84 ? -14.50930 -18.81167 -9.99674 1.000 24.16329 84 LEU A C 1
ATOM 511 O O . LEU A 1 84 ? -15.15223 -19.83166 -10.27489 1.000 25.83681 84 LEU A O 1
ATOM 516 N N . LYS A 1 85 ? -14.69191 -18.14065 -8.85618 1.000 27.81844 85 LYS A N 1
ATOM 517 C CA . LYS A 1 85 ? -15.72927 -18.54474 -7.91288 1.000 28.31975 85 LYS A CA 1
ATOM 518 C C . LYS A 1 85 ? -17.09106 -18.60872 -8.59722 1.000 31.02501 85 LYS A C 1
ATOM 519 O O . LYS A 1 85 ? -17.79910 -19.61814 -8.49717 1.000 26.22515 85 LYS A O 1
ATOM 525 N N . HIS A 1 86 ? -17.45476 -17.54915 -9.33366 1.000 28.25036 86 HIS A N 1
ATOM 526 C CA . HIS A 1 86 ? -18.75834 -17.51417 -9.99545 1.000 30.10879 86 HIS A CA 1
ATOM 527 C C . HIS A 1 86 ? -18.91440 -18.67813 -10.95943 1.000 27.05678 86 HIS A C 1
ATOM 528 O O . HIS A 1 86 ? -19.94906 -19.35569 -10.97013 1.000 30.67403 86 HIS A O 1
ATOM 535 N N . VAL A 1 87 ? -17.88787 -18.93666 -11.77212 1.000 28.69371 87 VAL A N 1
ATOM 536 C CA . VAL A 1 87 ? -17.96964 -20.03073 -12.73499 1.000 30.46327 87 VAL A CA 1
ATOM 537 C C . VAL A 1 87 ? -18.10590 -21.36687 -12.01275 1.000 30.13752 87 VAL A C 1
ATOM 538 O O . VAL A 1 87 ? -18.96325 -22.19460 -12.35415 1.000 26.97445 87 VAL A O 1
ATOM 542 N N . LEU A 1 88 ? -17.26436 -21.59615 -10.99846 1.000 28.46259 88 LEU A N 1
ATOM 543 C CA . LEU A 1 88 ? -17.32950 -22.85124 -10.25660 1.000 26.29986 88 LEU A CA 1
ATOM 544 C C . LEU A 1 88 ? -18.68463 -23.02264 -9.58719 1.000 26.07416 88 LEU A C 1
ATOM 545 O O . LEU A 1 88 ? -19.25993 -24.11884 -9.60214 1.000 28.21782 88 LEU A O 1
ATOM 550 N N . ASP A 1 89 ? -19.21358 -21.95120 -8.99290 1.000 27.18376 89 ASP A N 1
ATOM 551 C CA . ASP A 1 89 ? -20.51928 -22.04427 -8.35121 1.000 29.30131 89 ASP A CA 1
ATOM 552 C C . ASP A 1 89 ? -21.64099 -22.20607 -9.36556 1.000 35.34702 89 ASP A C 1
ATOM 553 O O . ASP A 1 89 ? -22.72501 -22.67658 -9.00182 1.000 37.84295 89 ASP A O 1
ATOM 558 N N . SER A 1 90 ? -21.40180 -21.83884 -10.62784 1.000 34.02042 90 SER A N 1
ATOM 559 C CA . SER A 1 90 ? -22.38913 -22.07864 -11.67027 1.000 33.12100 90 SER A CA 1
ATOM 560 C C . SER A 1 90 ? -22.43963 -23.54250 -12.07732 1.000 35.26198 90 SER A C 1
ATOM 561 O O . SER A 1 90 ? -23.45851 -23.99203 -12.60645 1.000 39.47305 90 SER A O 1
ATOM 564 N N . LEU A 1 91 ? -21.37865 -24.29080 -11.83492 1.000 31.77954 91 LEU A N 1
ATOM 565 C CA . LEU A 1 91 ? -21.24975 -25.68060 -12.23589 1.000 33.66785 91 LEU A CA 1
ATOM 566 C C . LEU A 1 91 ? -21.61050 -26.59271 -11.07595 1.000 34.59772 91 LEU A C 1
ATOM 567 O O . LEU A 1 91 ? -21.76660 -26.13798 -9.93940 1.000 34.25947 91 LEU A O 1
ATOM 572 N N . PRO A 1 92 ? -21.78815 -27.89489 -11.32824 1.000 36.47019 92 PRO A N 1
ATOM 573 C CA . PRO A 1 92 ? -22.04833 -28.82134 -10.22114 1.000 36.70041 92 PRO A CA 1
ATOM 574 C C . PRO A 1 92 ? -20.96054 -28.73434 -9.16076 1.000 35.91741 92 PRO A C 1
ATOM 575 O O . PRO A 1 92 ? -19.80159 -28.43625 -9.45215 1.000 31.63717 92 PRO A O 1
ATOM 579 N N . LYS A 1 93 ? -21.35815 -28.97785 -7.91368 1.000 31.51685 93 LYS A N 1
ATOM 580 C CA . LYS A 1 93 ? -20.44046 -28.87540 -6.78715 1.000 35.78113 93 LYS A CA 1
ATOM 581 C C . LYS A 1 93 ? -19.39988 -29.99145 -6.83698 1.000 31.80016 93 LYS A C 1
ATOM 582 O O . LYS A 1 93 ? -19.68024 -31.10926 -7.28143 1.000 30.58564 93 LYS A O 1
ATOM 588 N N . GLY A 1 94 ? -18.18366 -29.68201 -6.38408 1.000 28.58048 94 GLY A N 1
ATOM 589 C CA . GLY A 1 94 ? -17.12427 -30.66842 -6.30067 1.000 26.14713 94 GLY A CA 1
ATOM 590 C C . GLY A 1 94 ? -16.06061 -30.57550 -7.37692 1.000 25.15313 94 GLY A C 1
ATOM 591 O O . GLY A 1 94 ? -15.08934 -31.33338 -7.32374 1.000 25.27739 94 GLY A O 1
ATOM 592 N N . ILE A 1 95 ? -16.21457 -29.68752 -8.35993 1.000 22.88409 95 ILE A N 1
ATOM 593 C CA . ILE A 1 95 ? -15.17634 -29.51591 -9.37281 1.000 20.95814 95 ILE A CA 1
ATOM 594 C C . ILE A 1 95 ? -13.92209 -28.93819 -8.72362 1.000 19.00636 95 ILE A C 1
ATOM 595 O O . ILE A 1 95 ? -13.99516 -28.02315 -7.88975 1.000 21.33063 95 ILE A O 1
ATOM 600 N N . MET A 1 96 ? -12.75689 -29.47534 -9.10009 1.000 17.40697 96 MET A N 1
ATOM 601 C CA . MET A 1 96 ? -11.48646 -29.02511 -8.54684 1.000 15.92637 96 MET A CA 1
ATOM 602 C C . MET A 1 96 ? -10.78112 -28.12905 -9.54645 1.000 18.81755 96 MET A C 1
ATOM 603 O O . MET A 1 96 ? -10.50695 -28.58095 -10.67307 1.000 18.97330 96 MET A O 1
ATOM 608 N N . PRO A 1 97 ? -10.49064 -26.87504 -9.21306 1.000 19.34730 97 PRO A N 1
ATOM 609 C CA . PRO A 1 97 ? -9.73081 -26.04035 -10.14355 1.000 18.50326 97 PRO A CA 1
ATOM 610 C C . PRO A 1 97 ? -8.28370 -26.48326 -10.17134 1.000 17.40795 97 PRO A C 1
ATOM 611 O O . PRO A 1 97 ? -7.71456 -26.88297 -9.15433 1.000 17.74575 97 PRO A O 1
ATOM 615 N N . GLN A 1 98 ? -7.71036 -26.45679 -11.36485 1.000 16.85277 98 GLN A N 1
ATOM 616 C CA . GLN A 1 98 ? -6.31158 -26.80540 -11.58609 1.000 13.78010 98 GLN A CA 1
ATOM 617 C C . GLN A 1 98 ? -5.67638 -25.53490 -12.12900 1.000 16.87319 98 GLN A C 1
ATOM 618 O O . GLN A 1 98 ? -5.97357 -25.12162 -13.25536 1.000 16.37922 98 GLN A O 1
ATOM 624 N N . ILE A 1 99 ? -4.84337 -24.90054 -11.31740 1.000 17.39861 99 ILE A N 1
ATOM 625 C CA . ILE A 1 99 ? -4.42718 -23.52093 -11.53699 1.000 17.21056 99 ILE A CA 1
ATOM 626 C C . ILE A 1 99 ? -3.02410 -23.51084 -12.11784 1.000 19.69277 99 ILE A C 1
ATOM 627 O O . ILE A 1 99 ? -2.06996 -23.96052 -11.47087 1.000 17.45914 99 ILE A O 1
ATOM 632 N N . GLY A 1 100 ? -2.89013 -22.98787 -13.33434 1.000 16.91038 100 GLY A N 1
ATOM 633 C CA . GLY A 1 100 ? -1.56440 -22.70019 -13.84378 1.000 19.14805 100 GLY A CA 1
ATOM 634 C C . GLY A 1 100 ? -1.12740 -21.34865 -13.31210 1.000 23.90396 100 GLY A C 1
ATOM 635 O O . GLY A 1 100 ? -1.65834 -20.31716 -13.73331 1.000 20.04132 100 GLY A O 1
ATOM 636 N N . LEU A 1 101 ? -0.19224 -21.34592 -12.36325 1.000 17.31628 101 LEU A N 1
ATOM 637 C CA . LEU A 1 101 ? 0.25645 -20.13248 -11.69593 1.000 18.04418 101 LEU A CA 1
ATOM 638 C C . LEU A 1 101 ? 1.59553 -19.73836 -12.30339 1.000 20.68085 101 LEU A C 1
ATOM 639 O O . LEU A 1 101 ? 2.58830 -20.45726 -12.15241 1.000 18.99176 101 LEU A O 1
ATOM 644 N N . ALA A 1 102 ? 1.60892 -18.62122 -13.02226 1.000 18.79293 102 ALA A N 1
ATOM 645 C CA . ALA A 1 102 ? 2.81475 -18.14198 -13.67631 1.000 24.40293 102 ALA A CA 1
ATOM 646 C C . ALA A 1 102 ? 3.34246 -16.91627 -12.94740 1.000 29.94288 102 ALA A C 1
ATOM 647 O O . ALA A 1 102 ? 2.64248 -16.28809 -12.14934 1.000 24.30202 102 ALA A O 1
ATOM 649 N N . PHE A 1 103 ? 4.60562 -16.59437 -13.21549 1.000 31.99338 103 PHE A N 1
ATOM 650 C CA . PHE A 1 103 ? 5.17125 -15.30221 -12.82836 1.000 32.63686 103 PHE A CA 1
ATOM 651 C C . PHE A 1 103 ? 6.09213 -14.84432 -13.97065 1.000 36.66956 103 PHE A C 1
ATOM 652 O O . PHE A 1 103 ? 7.32111 -14.98806 -13.91288 1.000 30.97151 103 PHE A O 1
ATOM 660 N N . THR A 1 104 ? 5.47420 -14.28026 -15.02396 1.000 32.53561 104 THR A N 1
ATOM 661 C CA . THR A 1 104 ? 6.17912 -13.84605 -16.22263 1.000 31.61628 104 THR A CA 1
ATOM 662 C C . THR A 1 104 ? 5.74387 -12.43997 -16.63204 1.000 37.33369 104 THR A C 1
ATOM 663 O O . THR A 1 104 ? 4.62959 -11.99681 -16.33173 1.000 38.55112 104 THR A O 1
ATOM 667 N N . GLY A 1 105 ? 6.63549 -11.73995 -17.33052 1.000 32.98351 105 GLY A N 1
ATOM 668 C CA . GLY A 1 105 ? 6.36670 -10.36611 -17.72205 1.000 37.66817 105 GLY A CA 1
ATOM 669 C C . GLY A 1 105 ? 6.10120 -10.16737 -19.20153 1.000 41.53421 105 GLY A C 1
ATOM 670 O O . GLY A 1 105 ? 6.33349 -9.08092 -19.74183 1.000 45.32157 105 GLY A O 1
ATOM 671 N N . GLY A 1 106 ? 5.61744 -11.21080 -19.86369 1.000 34.96910 106 GLY A N 1
ATOM 672 C CA . GLY A 1 106 ? 5.29571 -11.14189 -21.27855 1.000 41.13958 106 GLY A CA 1
ATOM 673 C C . GLY A 1 106 ? 4.61989 -12.42507 -21.70747 1.000 45.41975 106 GLY A C 1
ATOM 674 O O . GLY A 1 106 ? 4.60590 -13.42004 -20.97544 1.000 41.66685 106 GLY A O 1
ATOM 675 N N . LYS A 1 107 ? 4.05730 -12.39406 -22.91759 1.000 40.35581 107 LYS A N 1
ATOM 676 C CA . LYS A 1 107 ? 3.30256 -13.53935 -23.43462 1.000 40.73591 107 LYS A CA 1
ATOM 677 C C . LYS A 1 107 ? 4.26529 -14.45787 -24.17971 1.000 40.46620 107 LYS A C 1
ATOM 678 O O . LYS A 1 107 ? 4.48998 -14.31819 -25.38449 1.000 39.50600 107 LYS A O 1
ATOM 684 N N . ASP A 1 108 ? 4.83828 -15.41701 -23.44226 1.000 39.82356 108 ASP A N 1
ATOM 685 C CA . ASP A 1 108 ? 5.77418 -16.40674 -23.99306 1.000 38.66047 108 ASP A CA 1
ATOM 686 C C . ASP A 1 108 ? 6.98880 -15.73514 -24.63266 1.000 39.77485 108 ASP A C 1
ATOM 687 O O . ASP A 1 108 ? 7.44477 -16.12712 -25.70926 1.000 40.53956 108 ASP A O 1
ATOM 692 N N . THR A 1 109 ? 7.52254 -14.71869 -23.95498 1.000 36.27439 109 THR A N 1
ATOM 693 C CA . THR A 1 109 ? 8.66142 -13.95502 -24.44536 1.000 40.47052 109 THR A CA 1
ATOM 694 C C . THR A 1 109 ? 9.91587 -14.19739 -23.61566 1.000 34.54983 109 THR A C 1
ATOM 695 O O . THR A 1 109 ? 10.86019 -13.40427 -23.68362 1.000 38.73454 109 THR A O 1
ATOM 699 N N . GLY A 1 110 ? 9.94493 -15.27096 -22.82839 1.000 33.78355 110 GLY A N 1
ATOM 700 C CA . GLY A 1 110 ? 11.08610 -15.51610 -21.96202 1.000 32.08864 110 GLY A CA 1
ATOM 701 C C . GLY A 1 110 ? 11.21213 -14.57827 -20.78502 1.000 33.90580 110 GLY A C 1
ATOM 702 O O . GLY A 1 110 ? 12.27767 -14.52301 -20.16453 1.000 40.13634 110 GLY A O 1
ATOM 703 N N . ALA A 1 111 ? 10.14994 -13.84271 -20.44986 1.000 35.58826 111 ALA A N 1
ATOM 704 C CA . ALA A 1 111 ? 10.22232 -12.76727 -19.45575 1.000 40.52130 111 ALA A CA 1
ATOM 705 C C . ALA A 1 111 ? 9.86218 -13.28770 -18.06389 1.000 33.04139 111 ALA A C 1
ATOM 706 O O . ALA A 1 111 ? 8.87903 -12.88297 -17.43556 1.000 34.18309 111 ALA A O 1
ATOM 708 N N . GLY A 1 112 ? 10.69177 -14.20587 -17.58150 1.000 34.43984 112 GLY A N 1
ATOM 709 C CA . GLY A 1 112 ? 10.48940 -14.72902 -16.24511 1.000 33.71675 112 GLY A CA 1
ATOM 710 C C . GLY A 1 112 ? 10.74239 -13.64502 -15.21747 1.000 34.61359 112 GLY A C 1
ATOM 711 O O . GLY A 1 112 ? 11.67059 -12.84410 -15.34386 1.000 32.62941 112 GLY A O 1
ATOM 712 N N . LEU A 1 113 ? 9.88175 -13.60088 -14.20196 1.000 30.03870 113 LEU A N 1
ATOM 713 C CA . LEU A 1 113 ? 10.02531 -12.64825 -13.10732 1.000 32.82683 113 LEU A CA 1
ATOM 714 C C . LEU A 1 113 ? 10.23664 -13.36898 -11.77606 1.000 29.77253 113 LEU A C 1
ATOM 715 O O . LEU A 1 113 ? 9.91091 -12.84141 -10.70360 1.000 30.34486 113 LEU A O 1
ATOM 720 N N . ASP A 1 114 ? 10.82840 -14.56630 -11.83713 1.000 27.41224 114 ASP A N 1
ATOM 721 C CA . ASP A 1 114 ? 10.94240 -15.40662 -10.64863 1.000 28.35803 114 ASP A CA 1
ATOM 722 C C . ASP A 1 114 ? 11.93000 -14.84104 -9.63554 1.000 27.36949 114 ASP A C 1
ATOM 723 O O . ASP A 1 114 ? 11.72013 -14.98958 -8.42749 1.000 22.97603 114 ASP A O 1
ATOM 728 N N . LYS A 1 115 ? 13.00812 -14.19795 -10.09657 1.000 29.19680 115 LYS A N 1
ATOM 729 C CA . LYS A 1 115 ? 13.96045 -13.60930 -9.16080 1.000 28.57131 115 LYS A CA 1
ATOM 730 C C . LYS A 1 115 ? 13.30700 -12.50557 -8.33850 1.000 28.39449 115 LYS A C 1
ATOM 731 O O . LYS A 1 115 ? 13.57138 -12.37905 -7.13735 1.000 28.31919 115 LYS A O 1
ATOM 737 N N . GLU A 1 116 ? 12.43588 -11.70912 -8.96867 1.000 27.12767 116 GLU A N 1
ATOM 738 C CA . GLU A 1 116 ? 11.71970 -10.65256 -8.25460 1.000 26.81446 116 GLU A CA 1
ATOM 739 C C . GLU A 1 116 ? 10.71486 -11.23882 -7.26644 1.000 29.11331 116 GLU A C 1
ATOM 740 O O . GLU A 1 116 ? 10.59715 -10.76351 -6.12641 1.000 27.79252 116 GLU A O 1
ATOM 746 N N . VAL A 1 117 ? 9.97781 -12.27150 -7.68435 1.000 25.34468 117 VAL A N 1
ATOM 747 C CA . VAL A 1 117 ? 9.04616 -12.91940 -6.76548 1.000 26.43039 117 VAL A CA 1
ATOM 748 C C . VAL A 1 117 ? 9.79961 -13.50911 -5.57965 1.000 25.67406 117 VAL A C 1
ATOM 749 O O . VAL A 1 117 ? 9.36871 -13.38350 -4.42188 1.000 26.23960 117 VAL A O 1
ATOM 753 N N . ALA A 1 118 ? 10.93669 -14.16290 -5.84758 1.000 23.75415 118 ALA A N 1
ATOM 754 C CA . ALA A 1 118 ? 11.75877 -14.71294 -4.77203 1.000 25.59396 118 ALA A CA 1
ATOM 755 C C . ALA A 1 118 ? 12.19770 -13.64790 -3.77770 1.000 31.54496 118 ALA A C 1
ATOM 756 O O . ALA A 1 118 ? 12.47270 -13.97380 -2.61628 1.000 33.19785 118 ALA A O 1
ATOM 758 N N . ASN A 1 119 ? 12.25682 -12.38677 -4.20362 1.000 30.40012 119 ASN A N 1
ATOM 759 C CA . ASN A 1 119 ? 12.78042 -11.30162 -3.38828 1.000 33.43591 119 ASN A CA 1
ATOM 760 C C . ASN A 1 119 ? 11.69100 -10.47940 -2.70674 1.000 36.84822 119 ASN A C 1
ATOM 761 O O . ASN A 1 119 ? 12.00241 -9.47873 -2.05189 1.000 35.06771 119 ASN A O 1
ATOM 766 N N . GLY A 1 120 ? 10.42693 -10.86047 -2.84827 1.000 33.46940 120 GLY A N 1
ATOM 767 C CA . GLY A 1 120 ? 9.36118 -10.21217 -2.11579 1.000 31.24073 120 GLY A CA 1
ATOM 768 C C . GLY A 1 120 ? 8.57521 -9.18173 -2.88545 1.000 33.96259 120 GLY A C 1
ATOM 769 O O . GLY A 1 120 ? 7.58341 -8.66388 -2.34817 1.000 30.93435 120 GLY A O 1
ATOM 770 N N . LYS A 1 121 ? 8.96283 -8.88983 -4.13258 1.000 25.79135 121 LYS A N 1
ATOM 771 C CA . LYS A 1 121 ? 8.36501 -7.78813 -4.88136 1.000 30.08846 121 LYS A CA 1
ATOM 772 C C . LYS A 1 121 ? 6.88951 -8.00215 -5.16670 1.000 32.31648 121 LYS A C 1
ATOM 773 O O . LYS A 1 121 ? 6.17054 -7.03087 -5.43189 1.000 32.04747 121 LYS A O 1
ATOM 779 N N . TYR A 1 122 ? 6.42380 -9.24538 -5.14885 1.000 24.26109 122 TYR A N 1
ATOM 780 C CA . TYR A 1 122 ? 5.03419 -9.54505 -5.45039 1.000 29.28253 122 TYR A CA 1
ATOM 781 C C . TYR A 1 122 ? 4.34819 -10.20983 -4.26114 1.000 26.78364 122 TYR A C 1
ATOM 782 O O . TYR A 1 122 ? 3.37758 -10.94822 -4.42602 1.000 27.36264 122 TYR A O 1
ATOM 791 N N . ASN A 1 123 ? 4.83487 -9.92481 -3.05163 1.000 25.63896 123 ASN A N 1
ATOM 792 C CA . ASN A 1 123 ? 4.22796 -10.51145 -1.86161 1.000 27.33614 123 ASN A CA 1
ATOM 793 C C . ASN A 1 123 ? 2.76561 -10.12604 -1.72748 1.000 26.96102 123 ASN A C 1
ATOM 794 O O . ASN A 1 123 ? 1.95939 -10.93118 -1.25048 1.000 24.85874 123 ASN A O 1
ATOM 799 N N . ALA A 1 124 ? 2.39794 -8.91092 -2.14475 1.000 24.77527 124 ALA A N 1
ATOM 800 C CA . ALA A 1 124 ? 0.99625 -8.50957 -2.05918 1.000 26.37634 124 ALA A CA 1
ATOM 801 C C . ALA A 1 124 ? 0.13522 -9.36495 -2.97239 1.000 26.71740 124 ALA A C 1
ATOM 802 O O . ALA A 1 124 ? -0.96905 -9.77524 -2.59476 1.000 23.49980 124 ALA A O 1
ATOM 804 N N . GLN A 1 125 ? 0.63203 -9.64119 -4.18258 1.000 24.96352 125 GLN A N 1
ATOM 805 C CA . GLN A 1 125 ? -0.07657 -10.51000 -5.11553 1.000 25.40549 125 GLN A CA 1
ATOM 806 C C . GLN A 1 125 ? -0.20490 -11.92375 -4.56525 1.000 26.81063 125 GLN A C 1
ATOM 807 O O . GLN A 1 125 ? -1.27636 -12.53822 -4.65494 1.000 23.95813 125 GLN A O 1
ATOM 813 N N . LEU A 1 126 ? 0.88258 -12.45743 -4.00589 1.000 19.39694 126 LEU A N 1
ATOM 814 C CA . LEU A 1 126 ? 0.82286 -13.77663 -3.37975 1.000 27.47134 126 LEU A CA 1
ATOM 815 C C . LEU A 1 126 ? -0.21610 -13.81575 -2.26883 1.000 23.20156 126 LEU A C 1
ATOM 816 O O . LEU A 1 126 ? -0.97914 -14.78566 -2.16182 1.000 24.06946 126 LEU A O 1
ATOM 821 N N . GLU A 1 127 ? -0.27832 -12.76608 -1.43976 1.000 22.01366 127 GLU A N 1
ATOM 822 C CA . GLU A 1 127 ? -1.29285 -12.74134 -0.38937 1.000 23.12905 127 GLU A CA 1
ATOM 823 C C . GLU A 1 127 ? -2.68786 -12.76798 -0.99784 1.000 26.01466 127 GLU A C 1
ATOM 824 O O . GLU A 1 127 ? -3.59038 -13.44336 -0.48623 1.000 23.81662 127 GLU A O 1
ATOM 830 N N . ALA A 1 128 ? -2.88005 -12.05083 -2.10614 1.000 23.43652 128 ALA A N 1
ATOM 831 C CA . ALA A 1 128 ? -4.18740 -12.05392 -2.74630 1.000 26.02295 128 ALA A CA 1
ATOM 832 C C . ALA A 1 128 ? -4.51670 -13.44150 -3.27183 1.000 22.43093 128 ALA A C 1
ATOM 833 O O . ALA A 1 128 ? -5.66096 -13.89724 -3.17369 1.000 23.88927 128 ALA A O 1
ATOM 835 N N . PHE A 1 129 ? -3.50960 -14.13057 -3.80967 1.000 21.18700 129 PHE A N 1
ATOM 836 C CA . PHE A 1 129 ? -3.69534 -15.48123 -4.32703 1.000 19.73977 129 PHE A CA 1
ATOM 837 C C . PHE A 1 129 ? -4.06676 -16.45430 -3.20820 1.000 20.46412 129 PHE A C 1
ATOM 838 O O . PHE A 1 129 ? -5.00368 -17.24543 -3.35258 1.000 22.61294 129 PHE A O 1
ATOM 846 N N . TYR A 1 130 ? -3.35289 -16.39794 -2.07510 1.000 20.62300 130 TYR A N 1
ATOM 847 C CA . TYR A 1 130 ? -3.71141 -17.24447 -0.93179 1.000 19.39464 130 TYR A CA 1
ATOM 848 C C . TYR A 1 130 ? -5.14076 -16.98734 -0.47798 1.000 21.80668 130 TYR A C 1
ATOM 849 O O . TYR A 1 130 ? -5.88172 -17.92403 -0.14434 1.000 19.87761 130 TYR A O 1
ATOM 858 N N . LYS A 1 131 ? -5.54172 -15.71601 -0.44574 1.000 21.12051 131 LYS A N 1
ATOM 859 C CA . LYS A 1 131 ? -6.88978 -15.36815 -0.01073 1.000 19.42293 131 LYS A CA 1
ATOM 860 C C . LYS A 1 131 ? -7.94207 -15.95436 -0.94081 1.000 19.29860 131 LYS A C 1
ATOM 861 O O . LYS A 1 131 ? -9.00481 -16.40012 -0.48384 1.000 22.88269 131 LYS A O 1
ATOM 867 N N . VAL A 1 132 ? -7.68976 -15.92432 -2.25465 1.000 18.91622 132 VAL A N 1
ATOM 868 C CA . VAL A 1 132 ? -8.63633 -16.53501 -3.17959 1.000 21.95504 132 VAL A CA 1
ATOM 869 C C . VAL A 1 132 ? -8.78358 -18.01473 -2.85814 1.000 20.64761 132 VAL A C 1
ATOM 870 O O . VAL A 1 132 ? -9.89823 -18.54529 -2.80746 1.000 23.33043 132 VAL A O 1
ATOM 874 N N . LEU A 1 133 ? -7.66062 -18.69511 -2.61161 1.000 20.19062 133 LEU A N 1
ATOM 875 C CA . LEU A 1 133 ? -7.71799 -20.13215 -2.36370 1.000 18.19111 133 LEU A CA 1
ATOM 876 C C . LEU A 1 133 ? -8.44159 -20.42151 -1.05923 1.000 22.02663 133 LEU A C 1
ATOM 877 O O . LEU A 1 133 ? -9.20467 -21.39020 -0.96262 1.000 22.85689 133 LEU A O 1
ATOM 882 N N . LEU A 1 134 ? -8.22276 -19.58281 -0.04567 1.000 22.19614 134 LEU A N 1
ATOM 883 C CA . LEU A 1 134 ? -8.93320 -19.76715 1.21371 1.000 22.50432 134 LEU A CA 1
ATOM 884 C C . LEU A 1 134 ? -10.41811 -19.44891 1.05266 1.000 26.55350 134 LEU A C 1
ATOM 885 O O . LEU A 1 134 ? -11.26789 -20.11524 1.65068 1.000 24.53410 134 LEU A O 1
ATOM 890 N N . ASP A 1 135 ? -10.74897 -18.45088 0.22601 1.000 26.97921 135 ASP A N 1
ATOM 891 C CA . ASP A 1 135 ? -12.15300 -18.13375 -0.02708 1.000 26.57784 135 ASP A CA 1
ATOM 892 C C . ASP A 1 135 ? -12.84947 -19.25148 -0.79392 1.000 31.15775 135 ASP A C 1
ATOM 893 O O . ASP A 1 135 ? -14.01804 -19.56463 -0.52090 1.000 29.15935 135 ASP A O 1
ATOM 898 N N . LEU A 1 136 ? -12.16029 -19.85218 -1.77331 1.000 24.70074 136 LEU A N 1
ATOM 899 C CA . LEU A 1 136 ? -12.74916 -20.96789 -2.51090 1.000 25.98923 136 LEU A CA 1
ATOM 900 C C . LEU A 1 136 ? -13.03018 -22.15213 -1.59164 1.000 25.63269 136 LEU A C 1
ATOM 901 O O . LEU A 1 136 ? -14.05519 -22.83065 -1.73805 1.000 28.12279 136 LEU A O 1
ATOM 906 N N . ASP A 1 137 ? -12.12159 -22.42370 -0.65158 1.000 22.44636 137 ASP A N 1
ATOM 907 C CA . ASP A 1 137 ? -12.34330 -23.39819 0.41825 1.000 24.95446 137 ASP A CA 1
ATOM 908 C C . ASP A 1 137 ? -12.74901 -24.75902 -0.13686 1.000 27.03285 137 ASP A C 1
ATOM 909 O O . ASP A 1 137 ? -13.72106 -25.37520 0.30300 1.000 27.38215 137 ASP A O 1
ATOM 914 N N . ARG A 1 138 ? -12.00468 -25.22540 -1.13789 1.000 24.64678 138 ARG A N 1
ATOM 915 C CA . ARG A 1 138 ? -12.31272 -26.49707 -1.77066 1.000 23.96145 138 ARG A CA 1
ATOM 916 C C . ARG A 1 138 ? -11.04344 -27.07764 -2.36706 1.000 22.41596 138 ARG A C 1
ATOM 917 O O . ARG A 1 138 ? -10.10910 -26.32830 -2.68937 1.000 19.92251 138 ARG A O 1
ATOM 925 N N . PRO A 1 139 ? -10.96734 -28.39983 -2.50735 1.000 19.61806 139 PRO A N 1
ATOM 926 C CA . PRO A 1 139 ? -9.77146 -29.01645 -3.08088 1.000 19.85009 139 PRO A CA 1
ATOM 927 C C . PRO A 1 139 ? -9.47756 -28.46922 -4.46898 1.000 21.13233 139 PRO A C 1
ATOM 928 O O . PRO A 1 139 ? -10.38438 -28.17537 -5.25533 1.000 18.63842 139 PRO A O 1
ATOM 932 N N . SER A 1 140 ? -8.18916 -28.36555 -4.76130 1.000 19.51148 140 SER A N 1
ATOM 933 C CA . SER A 1 140 ? -7.70777 -27.75201 -5.99037 1.000 17.89412 140 SER A CA 1
ATOM 934 C C . SER A 1 140 ? -6.26350 -28.17558 -6.17805 1.000 18.48961 140 SER A C 1
ATOM 935 O O . SER A 1 140 ? -5.64579 -28.75860 -5.28137 1.000 17.28272 140 SER A O 1
ATOM 938 N N . PHE A 1 141 ? -5.72114 -27.85219 -7.35097 1.000 14.92015 141 PHE A N 1
ATOM 939 C CA . PHE A 1 141 ? -4.31748 -28.06873 -7.65445 1.000 16.98117 141 PHE A CA 1
ATOM 940 C C . PHE A 1 141 ? -3.71392 -26.74975 -8.10644 1.000 17.76343 141 PHE A C 1
ATOM 941 O O . PHE A 1 141 ? -4.35974 -25.99678 -8.84194 1.000 16.30653 141 PHE A O 1
ATOM 949 N N . THR A 1 142 ? -2.46789 -26.49468 -7.70246 1.000 16.35192 142 THR A N 1
ATOM 950 C CA . THR A 1 142 ? -1.70929 -25.33660 -8.17975 1.000 15.57444 142 THR A CA 1
ATOM 951 C C . THR A 1 142 ? -0.43527 -25.83123 -8.84908 1.000 16.41737 142 THR A C 1
ATOM 952 O O . THR A 1 142 ? 0.44447 -26.38088 -8.17821 1.000 15.57049 142 THR A O 1
ATOM 956 N N . ARG A 1 143 ? -0.33116 -25.64451 -10.17257 1.000 15.30934 143 ARG A N 1
ATOM 957 C CA . ARG A 1 143 ? 0.92298 -25.90483 -10.88277 1.000 15.04318 143 ARG A CA 1
ATOM 958 C C . ARG A 1 143 ? 1.78418 -24.65583 -10.75113 1.000 19.74044 143 ARG A C 1
ATOM 959 O O . ARG A 1 143 ? 1.64016 -23.71127 -11.52754 1.000 15.65999 143 ARG A O 1
ATOM 967 N N . ILE A 1 144 ? 2.68197 -24.65396 -9.77327 1.000 16.96524 144 ILE A N 1
ATOM 968 C CA . ILE A 1 144 ? 3.47740 -23.47599 -9.44539 1.000 19.01217 144 ILE A CA 1
ATOM 969 C C . ILE A 1 144 ? 4.56484 -23.30486 -10.49613 1.000 17.78567 144 ILE A C 1
ATOM 970 O O . ILE A 1 144 ? 5.47339 -24.13725 -10.59330 1.000 20.36922 144 ILE A O 1
ATOM 975 N N . GLY A 1 145 ? 4.49818 -22.20721 -11.24937 1.000 22.51245 145 GLY A N 1
ATOM 976 C CA . GLY A 1 145 ? 5.46910 -21.96248 -12.29879 1.000 21.63551 145 GLY A CA 1
ATOM 977 C C . GLY A 1 145 ? 5.46134 -23.09182 -13.30585 1.000 21.91130 145 GLY A C 1
ATOM 978 O O . GLY A 1 145 ? 6.50490 -23.68530 -13.59325 1.000 20.70228 145 GLY A O 1
ATOM 979 N N . TYR A 1 146 ? 4.27046 -23.41470 -13.81310 1.000 20.10923 146 TYR A N 1
ATOM 980 C CA . TYR A 1 146 ? 4.10790 -24.52180 -14.74534 1.000 19.15904 146 TYR A CA 1
ATOM 981 C C . TYR A 1 146 ? 5.01627 -24.35696 -15.96133 1.000 22.32555 146 TYR A C 1
ATOM 982 O O . TYR A 1 146 ? 5.32820 -23.23830 -16.39132 1.000 19.81240 146 TYR A O 1
ATOM 991 N N . GLU A 1 147 ? 5.43321 -25.49812 -16.51456 1.000 17.02393 147 GLU A N 1
ATOM 992 C CA . GLU A 1 147 ? 6.42686 -25.57234 -17.58412 1.000 17.98719 147 GLU A CA 1
ATOM 993 C C . GLU A 1 147 ? 7.68951 -24.80839 -17.17988 1.000 22.51538 147 GLU A C 1
ATOM 994 O O . GLU A 1 147 ? 8.16797 -23.90623 -17.87649 1.000 20.78979 147 GLU A O 1
ATOM 1000 N N . PHE A 1 148 ? 8.23487 -25.21855 -16.02376 1.000 19.47073 148 PHE A N 1
ATOM 1001 C CA . PHE A 1 148 ? 9.28177 -24.44043 -15.35715 1.000 21.24266 148 PHE A CA 1
ATOM 1002 C C . PHE A 1 148 ? 10.54950 -24.32808 -16.19765 1.000 23.37563 148 PHE A C 1
ATOM 1003 O O . PHE A 1 148 ? 11.29580 -23.35461 -16.05517 1.000 26.48356 148 PHE A O 1
ATOM 1011 N N . GLU A 1 149 ? 10.82078 -25.29447 -17.07157 1.000 22.41639 149 GLU A N 1
ATOM 1012 C CA . GLU A 1 149 ? 12.09190 -25.31264 -17.78326 1.000 21.67413 149 GLU A CA 1
ATOM 1013 C C . GLU A 1 149 ? 11.99436 -24.78790 -19.21363 1.000 22.23141 149 GLU A C 1
ATOM 1014 O O . GLU A 1 149 ? 13.01460 -24.74287 -19.90836 1.000 23.61333 149 GLU A O 1
ATOM 1020 N N . GLY A 1 150 ? 10.81362 -24.37103 -19.66543 1.000 22.24747 150 GLY A N 1
ATOM 1021 C CA . GLY A 1 150 ? 10.68434 -23.87436 -21.02980 1.000 21.26314 150 GLY A CA 1
ATOM 1022 C C . GLY A 1 150 ? 11.33272 -22.50787 -21.18389 1.000 26.69843 150 GLY A C 1
ATOM 1023 O O . GLY A 1 150 ? 11.26911 -21.66119 -20.29303 1.000 25.45922 150 GLY A O 1
ATOM 1024 N N . ASP A 1 151 ? 11.97880 -22.28892 -22.33190 1.000 28.28098 151 ASP A N 1
ATOM 1025 C CA . ASP A 1 151 ? 12.64773 -21.00437 -22.51657 1.000 30.01503 151 ASP A CA 1
ATOM 1026 C C . ASP A 1 151 ? 11.65700 -19.87023 -22.77175 1.000 26.55401 151 ASP A C 1
ATOM 1027 O O . ASP A 1 151 ? 12.01691 -18.69828 -22.62930 1.000 28.89608 151 ASP A O 1
ATOM 1032 N N . TRP A 1 152 ? 10.41349 -20.18633 -23.12107 1.000 22.19232 152 TRP A N 1
ATOM 1033 C CA . TRP A 1 152 ? 9.39224 -19.15339 -23.20028 1.000 28.01502 152 TRP A CA 1
ATOM 1034 C C . TRP A 1 152 ? 9.07470 -18.55311 -21.83387 1.000 30.73697 152 TRP A C 1
ATOM 1035 O O . TRP A 1 152 ? 8.54980 -17.43550 -21.76938 1.000 29.15518 152 TRP A O 1
ATOM 1046 N N . ASN A 1 153 ? 9.36493 -19.26891 -20.74527 1.000 25.85653 153 ASN A N 1
ATOM 1047 C CA . ASN A 1 153 ? 9.13377 -18.72767 -19.41360 1.000 24.39930 153 ASN A CA 1
ATOM 1048 C C . ASN A 1 153 ? 10.38683 -18.13266 -18.80217 1.000 28.68151 153 ASN A C 1
ATOM 1049 O O . ASN A 1 153 ? 10.28489 -17.19081 -18.01353 1.000 30.15854 153 ASN A O 1
ATOM 1054 N N . GLY A 1 154 ? 11.55721 -18.65748 -19.14886 1.000 27.77314 154 GLY A N 1
ATOM 1055 C CA . GLY A 1 154 ? 12.81102 -18.09293 -18.67203 1.000 24.91091 154 GLY A CA 1
ATOM 1056 C C . GLY A 1 154 ? 12.97083 -18.05353 -17.16940 1.000 30.26652 154 GLY A C 1
ATOM 1057 O O . GLY A 1 154 ? 13.49957 -17.07086 -16.63370 1.000 27.81516 154 GLY A O 1
ATOM 1058 N N . TYR A 1 155 ? 12.52932 -19.10141 -16.47186 1.000 26.02388 155 TYR A N 1
ATOM 1059 C CA . TYR A 1 155 ? 12.75765 -19.20893 -15.03628 1.000 27.61850 155 TYR A CA 1
ATOM 1060 C C . TYR A 1 155 ? 14.17930 -19.68289 -14.76087 1.000 28.62052 155 TYR A C 1
ATOM 1061 O O . TYR A 1 155 ? 14.76064 -20.45066 -15.53566 1.000 31.94393 155 TYR A O 1
ATOM 1070 N N . SER A 1 156 ? 14.73926 -19.21762 -13.64603 1.000 23.36556 156 SER A N 1
ATOM 1071 C CA . SER A 1 156 ? 16.05865 -19.69851 -13.24028 1.000 27.15628 156 SER A CA 1
ATOM 1072 C C . SER A 1 156 ? 15.93268 -20.71260 -12.11476 1.000 22.33390 156 SER A C 1
ATOM 1073 O O . SER A 1 156 ? 15.12188 -20.51948 -11.20697 1.000 26.50293 156 SER A O 1
ATOM 1076 N N . PRO A 1 157 ? 16.72527 -21.79132 -12.16002 1.000 25.32886 157 PRO A N 1
ATOM 1077 C CA . PRO A 1 157 ? 16.52713 -22.89773 -11.19939 1.000 25.98455 157 PRO A CA 1
ATOM 1078 C C . PRO A 1 157 ? 16.48809 -22.49302 -9.73322 1.000 28.78042 157 PRO A C 1
ATOM 1079 O O . PRO A 1 157 ? 15.59516 -22.93517 -8.99802 1.000 24.61406 157 PRO A O 1
ATOM 1083 N N . GLU A 1 158 ? 17.43736 -21.67231 -9.27779 1.000 26.59816 158 GLU A N 1
ATOM 1084 C CA . GLU A 1 158 ? 17.52922 -21.40098 -7.84672 1.000 30.57234 158 GLU A CA 1
ATOM 1085 C C . GLU A 1 158 ? 16.37686 -20.52509 -7.37217 1.000 25.39566 158 GLU A C 1
ATOM 1086 O O . GLU A 1 158 ? 15.82358 -20.74950 -6.28476 1.000 25.51726 158 GLU A O 1
ATOM 1092 N N . SER A 1 159 ? 15.98612 -19.54115 -8.18176 1.000 24.57306 159 SER A N 1
ATOM 1093 C CA . SER A 1 159 ? 14.86218 -18.69666 -7.80253 1.000 24.50213 159 SER A CA 1
ATOM 1094 C C . SER A 1 159 ? 13.53836 -19.43712 -7.97218 1.000 24.40772 159 SER A C 1
ATOM 1095 O O . SER A 1 159 ? 12.60984 -19.22833 -7.18065 1.000 22.34650 159 SER A O 1
ATOM 1098 N N . PHE A 1 160 ? 13.43670 -20.31285 -8.97913 1.000 22.27998 160 PHE A N 1
ATOM 1099 C CA . PHE A 1 160 ? 12.23475 -21.13391 -9.11679 1.000 22.25197 160 PHE A CA 1
ATOM 1100 C C . PHE A 1 160 ? 11.99866 -21.98042 -7.86888 1.000 24.30406 160 PHE A C 1
ATOM 1101 O O . PHE A 1 160 ? 10.88146 -22.02927 -7.33724 1.000 21.81946 160 PHE A O 1
ATOM 1109 N N . LYS A 1 161 ? 13.04153 -22.67417 -7.39858 1.000 19.58256 161 LYS A N 1
ATOM 1110 C CA . LYS A 1 161 ? 12.89588 -23.53068 -6.23070 1.000 23.09676 161 LYS A CA 1
ATOM 1111 C C . LYS A 1 161 ? 12.48986 -22.73303 -4.99854 1.000 22.79881 161 LYS A C 1
ATOM 1112 O O . LYS A 1 161 ? 11.69286 -23.20623 -4.18055 1.000 19.94801 161 LYS A O 1
ATOM 1118 N N . LYS A 1 162 ? 13.04161 -21.52504 -4.83543 1.000 21.14407 162 LYS A N 1
ATOM 1119 C CA . LYS A 1 162 ? 12.72958 -20.72894 -3.65030 1.000 20.96774 162 LYS A CA 1
ATOM 1120 C C . LYS A 1 162 ? 11.26686 -20.32105 -3.63630 1.000 20.21103 162 LYS A C 1
ATOM 1121 O O . LYS A 1 162 ? 10.60695 -20.37916 -2.58997 1.000 23.90926 162 LYS A O 1
ATOM 1127 N N . VAL A 1 163 ? 10.75944 -19.88812 -4.78740 1.000 22.43952 163 VAL A N 1
ATOM 1128 C CA . VAL A 1 163 ? 9.35219 -19.53012 -4.91135 1.000 24.29235 163 VAL A CA 1
ATOM 1129 C C . VAL A 1 163 ? 8.47684 -20.74439 -4.64566 1.000 21.51899 163 VAL A C 1
ATOM 1130 O O . VAL A 1 163 ? 7.50592 -20.67317 -3.88386 1.000 20.71762 163 VAL A O 1
ATOM 1134 N N . PHE A 1 164 ? 8.81912 -21.88105 -5.26136 1.000 21.20805 164 PHE A N 1
ATOM 1135 C CA . PHE A 1 164 ? 8.03118 -23.09853 -5.06440 1.000 21.05733 164 PHE A CA 1
ATOM 1136 C C . PHE A 1 164 ? 7.94001 -23.45026 -3.58555 1.000 22.39183 164 PHE A C 1
ATOM 1137 O O . PHE A 1 164 ? 6.84795 -23.68147 -3.05548 1.000 19.60507 164 PHE A O 1
ATOM 1145 N N . ILE A 1 165 ? 9.08760 -23.49037 -2.90679 1.000 21.04416 165 ILE A N 1
ATOM 1146 C CA . ILE A 1 165 ? 9.11640 -23.84270 -1.49385 1.000 19.48573 165 ILE A CA 1
ATOM 1147 C C . ILE A 1 165 ? 8.32078 -22.83714 -0.67439 1.000 23.80215 165 ILE A C 1
ATOM 1148 O O . ILE A 1 165 ? 7.55652 -23.21117 0.22460 1.000 20.51025 165 ILE A O 1
ATOM 1153 N N . THR A 1 166 ? 8.45794 -21.54758 -0.99414 1.000 22.92334 166 THR A N 1
ATOM 1154 C CA . THR A 1 166 ? 7.72563 -20.51557 -0.26634 1.000 22.64257 166 THR A CA 1
ATOM 1155 C C . THR A 1 166 ? 6.21642 -20.71596 -0.37795 1.000 21.21965 166 THR A C 1
ATOM 1156 O O . THR A 1 166 ? 5.48914 -20.62404 0.61930 1.000 19.33084 166 THR A O 1
ATOM 1160 N N . ILE A 1 167 ? 5.72535 -20.98011 -1.58943 1.000 18.55607 167 ILE A N 1
ATOM 1161 C CA . ILE A 1 167 ? 4.28688 -21.13035 -1.76228 1.000 20.51547 167 ILE A CA 1
ATOM 1162 C C . ILE A 1 167 ? 3.81195 -22.41906 -1.10144 1.000 18.93912 167 ILE A C 1
ATOM 1163 O O . ILE A 1 167 ? 2.74120 -22.45697 -0.48268 1.000 19.29681 167 ILE A O 1
ATOM 1168 N N . SER A 1 168 ? 4.62334 -23.47753 -1.18193 1.000 20.13162 168 SER A N 1
ATOM 1169 C CA . SER A 1 168 ? 4.24129 -24.76110 -0.60283 1.000 20.49413 168 SER A CA 1
ATOM 1170 C C . SER A 1 168 ? 4.16897 -24.66880 0.91799 1.000 21.00913 168 SER A C 1
ATOM 1171 O O . SER A 1 168 ? 3.24747 -25.21165 1.53644 1.000 20.83085 168 SER A O 1
ATOM 1174 N N . LYS A 1 169 ? 5.13102 -23.98076 1.54032 1.000 22.10202 169 LYS A N 1
ATOM 1175 C CA . LYS A 1 169 ? 5.08130 -23.77086 2.99039 1.000 22.67141 169 LYS A CA 1
ATOM 1176 C C . LYS A 1 169 ? 3.91875 -22.87205 3.38579 1.000 21.40669 169 LYS A C 1
ATOM 1177 O O . LYS A 1 169 ? 3.30625 -23.07697 4.43947 1.000 21.77988 169 LYS A O 1
ATOM 1183 N N . ALA A 1 170 ? 3.59845 -21.86951 2.56522 1.000 19.30347 170 ALA A N 1
ATOM 1184 C CA . ALA A 1 170 ? 2.45091 -21.02595 2.87476 1.000 21.76512 170 ALA A CA 1
ATOM 1185 C C . ALA A 1 170 ? 1.14515 -21.81493 2.80355 1.000 20.98261 170 ALA A C 1
ATOM 1186 O O . ALA A 1 170 ? 0.25200 -21.61414 3.63563 1.000 20.81436 170 ALA A O 1
ATOM 1188 N N . PHE A 1 171 ? 1.01336 -22.70320 1.80778 1.000 16.91022 171 PHE A N 1
ATOM 1189 C CA . PHE A 1 171 ? -0.15598 -23.57787 1.72623 1.000 18.96063 171 PHE A CA 1
ATOM 1190 C C . PHE A 1 171 ? -0.33024 -24.36261 3.02644 1.000 18.60824 171 PHE A C 1
ATOM 1191 O O . PHE A 1 171 ? -1.43357 -24.43864 3.57726 1.000 17.21703 171 PHE A O 1
ATOM 1199 N N . GLU A 1 172 ? 0.75605 -24.96804 3.51980 1.000 18.22271 172 GLU A N 1
ATOM 1200 C CA . GLU A 1 172 ? 0.68034 -25.79440 4.72442 1.000 22.94620 172 GLU A CA 1
ATOM 1201 C C . GLU A 1 172 ? 0.39633 -24.94997 5.96165 1.000 22.65150 172 GLU A C 1
ATOM 1202 O O . GLU A 1 172 ? -0.42350 -25.33047 6.80596 1.000 22.39050 172 GLU A O 1
ATOM 1208 N N . GLU A 1 173 ? 1.06548 -23.80178 6.08796 1.000 20.85917 173 GLU A N 1
ATOM 1209 C CA . GLU A 1 173 ? 0.86386 -22.94221 7.25609 1.000 22.42612 173 GLU A CA 1
ATOM 1210 C C . GLU A 1 173 ? -0.56742 -22.42119 7.32142 1.000 23.41525 173 GLU A C 1
ATOM 1211 O O . GLU A 1 173 ? -1.14546 -22.30905 8.40744 1.000 23.77255 173 GLU A O 1
ATOM 1217 N N . LYS A 1 174 ? -1.16842 -22.12949 6.16903 1.000 23.04599 174 LYS A N 1
ATOM 1218 C CA . LYS A 1 174 ? -2.53081 -21.60710 6.10147 1.000 21.61469 174 LYS A CA 1
ATOM 1219 C C . LYS A 1 174 ? -3.58651 -22.69768 5.94891 1.000 19.81959 174 LYS A C 1
ATOM 1220 O O . LYS A 1 174 ? -4.77287 -22.37542 5.86869 1.000 23.26006 174 LYS A O 1
ATOM 1226 N N . ASN A 1 175 ? -3.18340 -23.96559 5.96001 1.000 21.29305 175 ASN A N 1
ATOM 1227 C CA . ASN A 1 175 ? -4.04762 -25.10927 5.65881 1.000 23.59519 175 ASN A CA 1
ATOM 1228 C C . ASN A 1 175 ? -4.91008 -24.84045 4.43036 1.000 21.56476 175 ASN A C 1
ATOM 1229 O O . ASN A 1 175 ? -6.13327 -25.02266 4.42698 1.000 23.48060 175 ASN A O 1
ATOM 1234 N N . ILE A 1 176 ? -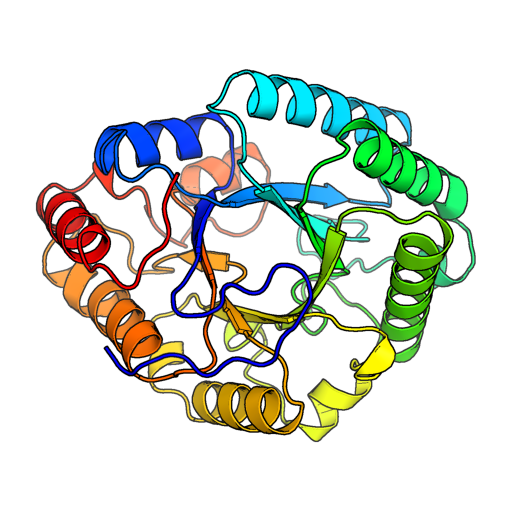4.24461 -24.39563 3.36870 1.000 17.26037 176 ILE A N 1
ATOM 1235 C CA . ILE A 1 176 ? -4.92625 -24.20028 2.10167 1.000 16.94879 176 ILE A CA 1
ATOM 1236 C C . ILE A 1 176 ? -5.20352 -25.55335 1.46153 1.000 16.06259 176 ILE A C 1
ATOM 1237 O O . ILE A 1 176 ? -4.33702 -26.43691 1.42691 1.000 17.89367 176 ILE A O 1
ATOM 1242 N N . LYS A 1 177 ? -6.42571 -25.70770 0.94208 1.000 15.49321 177 LYS A N 1
ATOM 1243 C CA . LYS A 1 177 ? -6.87548 -26.91284 0.25602 1.000 17.74759 177 LYS A CA 1
ATOM 1244 C C . LYS A 1 177 ? -6.39601 -26.89617 -1.19567 1.000 19.42221 177 LYS A C 1
ATOM 1245 O O . LYS A 1 177 ? -7.17381 -26.75811 -2.14124 1.000 19.22969 177 LYS A O 1
ATOM 1251 N N . SER A 1 178 ? -5.08570 -27.06061 -1.36202 1.000 15.07242 178 SER A N 1
ATOM 1252 C CA . SER A 1 178 ? -4.52498 -27.10835 -2.70587 1.000 18.07080 178 SER A CA 1
ATOM 1253 C C . SER A 1 178 ? -3.28665 -27.98951 -2.69326 1.000 17.28621 178 SER A C 1
ATOM 1254 O O . SER A 1 178 ? -2.45159 -27.87054 -1.79687 1.000 18.35229 178 SER A O 1
ATOM 1257 N N . ALA A 1 179 ? -3.18356 -28.87951 -3.67565 1.000 16.37064 179 ALA A N 1
ATOM 1258 C CA . ALA A 1 179 ? -2.01669 -29.74015 -3.83331 1.000 14.58379 179 ALA A CA 1
ATOM 1259 C C . ALA A 1 179 ? -1.07040 -29.06933 -4.81305 1.000 16.63042 179 ALA A C 1
ATOM 1260 O O . ALA A 1 179 ? -1.51463 -28.59499 -5.86033 1.000 16.51916 179 ALA A O 1
ATOM 1262 N N . THR A 1 180 ? 0.21675 -29.02046 -4.47773 1.000 17.32671 180 THR A N 1
ATOM 1263 C CA . THR A 1 180 ? 1.20105 -28.44829 -5.39755 1.000 17.82445 180 THR A CA 1
ATOM 1264 C C . THR A 1 180 ? 1.54606 -29.44470 -6.50278 1.000 18.43877 180 THR A C 1
ATOM 1265 O O . THR A 1 180 ? 1.63030 -30.65916 -6.27336 1.000 14.44494 180 THR A O 1
ATOM 1269 N N . VAL A 1 181 ? 1.76422 -28.92259 -7.70664 1.000 16.13453 181 VAL A N 1
ATOM 1270 C CA . VAL A 1 181 ? 2.13209 -29.73159 -8.85942 1.000 15.35941 181 VAL A CA 1
ATOM 1271 C C . VAL A 1 181 ? 3.38686 -29.13205 -9.47605 1.000 16.16581 181 VAL A C 1
ATOM 1272 O O . VAL A 1 181 ? 3.41296 -27.93979 -9.80364 1.000 17.32060 181 VAL A O 1
ATOM 1276 N N . TRP A 1 182 ? 4.40828 -29.96151 -9.64991 1.000 16.88528 182 TRP A N 1
ATOM 1277 C CA . TRP A 1 182 ? 5.68039 -29.57309 -10.25718 1.000 18.23481 182 TRP A CA 1
ATOM 1278 C C . TRP A 1 182 ? 5.62134 -30.07567 -11.69233 1.000 15.76193 182 TRP A C 1
ATOM 1279 O O . TRP A 1 182 ? 5.76658 -31.27611 -11.94262 1.000 18.22760 182 TRP A O 1
ATOM 1290 N N . CYS A 1 183 ? 5.39092 -29.16249 -12.63536 1.000 15.71509 183 CYS A N 1
ATOM 1291 C CA . CYS A 1 183 ? 4.87043 -29.51790 -13.95926 1.000 13.84893 183 CYS A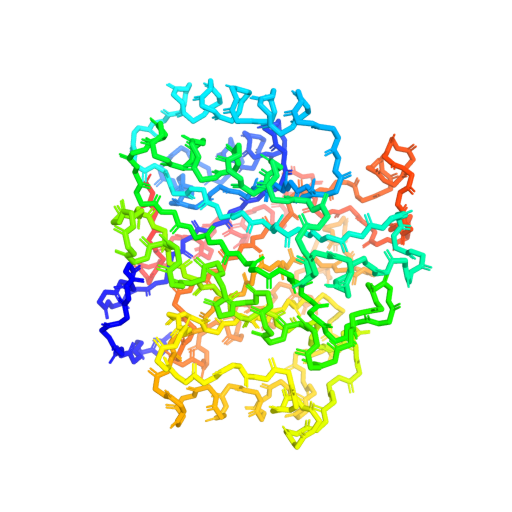 CA 1
ATOM 1292 C C . CYS A 1 183 ? 5.86807 -29.16283 -15.06185 1.000 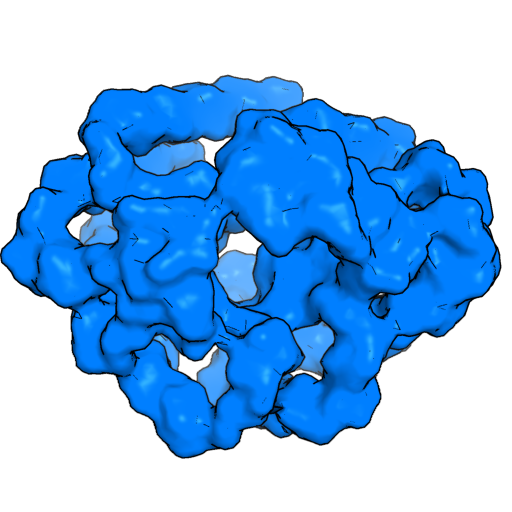19.30773 183 CYS A C 1
ATOM 1293 O O . CYS A 1 183 ? 6.12205 -27.98125 -15.32092 1.000 19.79539 183 CYS A O 1
ATOM 1296 N N . SER A 1 184 ? 6.38725 -30.17885 -15.74495 1.000 16.48317 184 SER A N 1
ATOM 1297 C CA . SER A 1 184 ? 7.41778 -29.98114 -16.75259 1.000 17.64327 184 SER A CA 1
ATOM 1298 C C . SER A 1 184 ? 6.80807 -29.64445 -18.10486 1.000 17.69026 184 SER A C 1
ATOM 1299 O O . SER A 1 184 ? 5.69238 -30.06480 -18.43643 1.000 17.23021 184 SER A O 1
ATOM 1302 N N . GLY A 1 185 ? 7.56257 -28.87594 -18.89777 1.000 19.59555 185 GLY A N 1
ATOM 1303 C CA . GLY A 1 185 ? 7.14988 -28.59881 -20.26118 1.000 17.50538 185 GLY A CA 1
ATOM 1304 C C . GLY A 1 185 ? 7.37767 -29.74045 -21.22391 1.000 18.11360 185 GLY A C 1
ATOM 1305 O O . GLY A 1 185 ? 6.94464 -29.66532 -22.37604 1.000 20.36174 185 GLY A O 1
ATOM 1306 N N . GLY A 1 186 ? 8.02723 -30.80593 -20.76458 1.000 18.64999 186 GLY A N 1
ATOM 1307 C CA . GLY A 1 186 ? 8.11876 -32.03142 -21.54136 1.000 17.14464 186 GLY A CA 1
ATOM 1308 C C . GLY A 1 186 ? 8.80843 -31.85239 -22.88013 1.000 20.58561 186 GLY A C 1
ATOM 1309 O O . GLY A 1 186 ? 9.85226 -31.19658 -23.00148 1.000 18.22520 186 GLY A O 1
ATOM 1310 N N . GLY A 1 187 ? 8.21595 -32.46388 -23.90704 1.000 16.84607 187 GLY A N 1
ATOM 1311 C CA . GLY A 1 187 ? 8.81852 -32.43761 -25.22753 1.000 20.88018 187 GLY A CA 1
ATOM 1312 C C . GLY A 1 187 ? 8.95070 -31.04826 -25.81233 1.000 20.44650 187 GLY A C 1
ATOM 1313 O O . GLY A 1 187 ? 9.85692 -30.79820 -26.60610 1.000 23.88794 187 GLY A O 1
ATOM 1314 N N . SER A 1 188 ? 8.04840 -30.13163 -25.44742 1.000 20.12279 188 SER A N 1
ATOM 1315 C CA . SER A 1 188 ? 8.12961 -28.77324 -25.97741 1.000 19.22658 188 SER A CA 1
ATOM 1316 C C . SER A 1 188 ? 9.41167 -28.08623 -25.52936 1.000 24.72047 188 SER A C 1
ATOM 1317 O O . SER A 1 188 ? 9.91504 -27.18521 -26.21683 1.000 21.85865 188 SER A O 1
ATOM 1320 N N . ALA A 1 189 ? 9.94533 -28.49510 -24.37891 1.000 19.06653 189 ALA A N 1
ATOM 1321 C CA . ALA A 1 189 ? 11.22397 -28.03395 -23.86623 1.000 20.74968 189 ALA A CA 1
ATOM 1322 C C . ALA A 1 189 ? 12.34439 -29.04290 -24.11475 1.000 23.03238 189 ALA A C 1
ATOM 1323 O O . ALA A 1 189 ? 13.35417 -29.02150 -23.40498 1.000 26.92745 189 ALA A O 1
ATOM 1325 N N . ASN A 1 190 ? 12.16171 -29.94532 -25.08450 1.000 23.12345 190 ASN A N 1
ATOM 1326 C CA . ASN A 1 190 ? 13.20725 -30.83899 -25.60172 1.000 23.69388 190 ASN A CA 1
ATOM 1327 C C . ASN A 1 190 ? 13.60892 -31.94149 -24.61827 1.000 26.19390 190 ASN A C 1
ATOM 1328 O O . ASN A 1 190 ? 14.72289 -32.46778 -24.70329 1.000 23.03828 190 ASN A O 1
ATOM 1333 N N . PHE A 1 191 ? 12.71896 -32.32803 -23.70575 1.000 22.66636 191 PHE A N 1
ATOM 1334 C CA . PHE A 1 191 ? 12.95593 -33.44450 -22.78193 1.000 22.44704 191 PHE A CA 1
ATOM 1335 C C . PHE A 1 191 ? 14.36067 -33.38915 -22.17748 1.000 24.72417 191 PHE A C 1
ATOM 1336 O O . PHE A 1 191 ? 15.20306 -34.25035 -22.42556 1.000 27.91335 191 PHE A O 1
ATOM 1344 N N . ILE A 1 192 ? 14.62620 -32.33445 -21.40398 1.000 22.87126 192 ILE A N 1
ATOM 1345 C CA . ILE A 1 192 ? 15.95704 -32.19019 -20.83432 1.000 26.11038 192 ILE A CA 1
ATOM 1346 C C . ILE A 1 192 ? 16.25268 -33.36285 -19.89420 1.000 26.10574 192 ILE A C 1
ATOM 1347 O O . ILE A 1 192 ? 15.34609 -33.96323 -19.30193 1.000 25.73860 192 ILE A O 1
ATOM 1352 N N . GLY A 1 193 ? 17.53534 -33.69680 -19.77191 1.000 24.62687 193 GLY A N 1
ATOM 1353 C CA . GLY A 1 193 ? 17.93141 -34.83960 -18.96625 1.000 28.57185 193 GLY A CA 1
ATOM 1354 C C . GLY A 1 193 ? 17.55340 -34.67839 -17.50577 1.000 27.02882 193 GLY A C 1
ATOM 1355 O O . GLY A 1 193 ? 17.21224 -33.58937 -17.03896 1.000 25.09307 193 GLY A O 1
ATOM 1356 N N . LEU A 1 194 ? 17.61838 -35.79815 -16.77170 1.000 25.75544 194 LEU A N 1
ATOM 1357 C CA . LEU A 1 194 ? 17.14678 -35.80207 -15.38611 1.000 24.35470 194 LEU A CA 1
ATOM 1358 C C . LEU A 1 194 ? 17.98736 -34.88178 -14.51053 1.000 24.82077 194 LEU A C 1
ATOM 1359 O O . LEU A 1 194 ? 17.45526 -34.19550 -13.63072 1.000 23.85641 194 LEU A O 1
ATOM 1364 N N . GLU A 1 195 ? 19.30170 -34.85202 -14.73229 1.000 26.05580 195 GLU A N 1
ATOM 1365 C CA . GLU A 1 195 ? 20.14200 -33.94281 -13.96170 1.000 28.18791 195 GLU A CA 1
ATOM 1366 C C . GLU A 1 195 ? 19.69689 -32.49612 -14.14413 1.000 24.62324 195 GLU A C 1
ATOM 1367 O O . GLU A 1 195 ? 19.60509 -31.73753 -13.17294 1.000 22.84539 195 GLU A O 1
ATOM 1373 N N . LYS A 1 196 ? 19.39591 -32.09743 -15.38135 1.000 22.86312 196 LYS A N 1
ATOM 1374 C CA . LYS A 1 196 ? 18.92353 -30.73234 -15.60658 1.000 23.13789 196 LYS A CA 1
ATOM 1375 C C . LYS A 1 196 ? 17.54956 -30.50760 -14.98327 1.000 22.94014 196 LYS A C 1
ATOM 1376 O O . LYS A 1 196 ? 17.28013 -29.42785 -14.44571 1.000 22.20725 196 LYS A O 1
ATOM 1382 N N . LEU A 1 197 ? 16.66415 -31.50742 -15.05517 1.000 22.83661 197 LEU A N 1
ATOM 1383 C CA . LEU A 1 197 ? 15.34599 -31.37362 -14.43974 1.000 21.77566 197 LEU A CA 1
ATOM 1384 C C . LEU A 1 197 ? 15.46036 -31.20386 -12.93308 1.000 22.62669 197 LEU A C 1
ATOM 1385 O O . LEU A 1 197 ? 14.72499 -30.41397 -12.32974 1.000 20.93426 197 LEU A O 1
ATOM 1390 N N . MET A 1 198 ? 16.36455 -31.95300 -12.30397 1.000 20.81760 198 MET A N 1
ATOM 1391 C CA . MET A 1 198 ? 16.47118 -31.90944 -10.84926 1.000 23.41649 198 MET A CA 1
ATOM 1392 C C . MET A 1 198 ? 17.01652 -30.58222 -10.34811 1.000 24.20344 198 MET A C 1
ATOM 1393 O O . MET A 1 198 ? 16.81689 -30.25146 -9.17632 1.000 24.50690 198 MET A O 1
ATOM 1398 N N . ALA A 1 199 ? 17.69390 -29.81047 -11.20171 1.000 22.77191 199 ALA A N 1
ATOM 1399 C CA . ALA A 1 199 ? 18.10659 -28.47059 -10.79738 1.000 22.60269 199 ALA A CA 1
ATOM 1400 C C . ALA A 1 199 ? 16.90354 -27.60837 -10.43035 1.000 25.72551 199 ALA A C 1
ATOM 1401 O O . ALA A 1 199 ? 17.01676 -26.69817 -9.60208 1.000 25.73239 199 ALA A O 1
ATOM 1403 N N . TYR A 1 200 ? 15.74630 -27.88997 -11.02393 1.000 22.85371 200 TYR A N 1
ATOM 1404 C CA . TYR A 1 200 ? 14.50134 -27.19263 -10.73531 1.000 22.38903 200 TYR A CA 1
ATOM 1405 C C . TYR A 1 200 ? 13.67288 -27.85169 -9.64443 1.000 19.87157 200 TYR A C 1
ATOM 1406 O O . TYR A 1 200 ? 12.58912 -27.35136 -9.34083 1.000 20.03114 200 TYR A O 1
ATOM 1415 N N . TYR A 1 201 ? 14.11480 -28.96983 -9.08032 1.000 22.15765 201 TYR A N 1
ATOM 1416 C CA . TYR A 1 201 ? 13.23860 -29.76129 -8.22063 1.000 19.65163 201 TYR A CA 1
ATOM 1417 C C . TYR A 1 201 ? 13.37536 -29.32565 -6.76688 1.000 23.57953 201 TYR A C 1
ATOM 1418 O O . TYR A 1 201 ? 14.47537 -29.39945 -6.21320 1.000 23.72714 201 TYR A O 1
ATOM 1427 N N . PRO A 1 202 ? 12.29444 -28.91040 -6.10575 1.000 22.05297 202 PRO A N 1
ATOM 1428 C CA . PRO A 1 202 ? 12.42199 -28.41871 -4.72757 1.000 24.93235 202 PRO A CA 1
ATOM 1429 C C . PRO A 1 202 ? 12.51682 -29.50279 -3.66509 1.000 25.17403 202 PRO A C 1
ATOM 1430 O O . PRO A 1 202 ? 12.79520 -29.17201 -2.50244 1.000 30.37651 202 PRO A O 1
ATOM 1434 N N . GLY A 1 203 ? 12.30874 -30.76183 -4.00414 1.000 23.40146 203 GLY A N 1
ATOM 1435 C CA . GLY A 1 203 ? 12.35977 -31.80854 -3.00222 1.000 22.71207 203 GLY A CA 1
ATOM 1436 C C . GLY A 1 203 ? 10.98664 -32.42310 -2.76506 1.000 22.54595 203 GLY A C 1
ATOM 1437 O O . GLY A 1 203 ? 9.95032 -31.74989 -2.84472 1.000 21.67456 203 GLY A O 1
ATOM 1438 N N . ASN A 1 204 ? 10.98312 -33.72638 -2.46197 1.000 21.51438 204 ASN A N 1
ATOM 1439 C CA . ASN A 1 204 ? 9.73156 -34.46668 -2.30926 1.000 21.55310 204 ASN A CA 1
ATOM 1440 C C . ASN A 1 204 ? 8.84057 -33.88272 -1.21789 1.000 21.06041 204 ASN A C 1
ATOM 1441 O O . ASN A 1 204 ? 7.60847 -33.95939 -1.31005 1.000 18.58638 204 ASN A O 1
ATOM 1446 N N . GLU A 1 205 ? 9.42972 -33.29529 -0.18235 1.000 20.69816 205 GLU A N 1
ATOM 1447 C CA . GLU A 1 205 ? 8.60161 -32.81210 0.91291 1.000 20.81495 205 GLU A CA 1
ATOM 1448 C C . GLU A 1 205 ? 7.72446 -31.63658 0.50757 1.000 25.26222 205 GLU A C 1
ATOM 1449 O O . GLU A 1 205 ? 6.70719 -31.40087 1.16292 1.000 21.53626 205 GLU A O 1
ATOM 1455 N N . TYR A 1 206 ? 8.05390 -30.92355 -0.57331 1.000 17.83293 206 TYR A N 1
ATOM 1456 C CA . TYR A 1 206 ? 7.27817 -29.74896 -0.96037 1.000 22.99064 206 TYR A CA 1
ATOM 1457 C C . TYR A 1 206 ? 6.38318 -29.97384 -2.16725 1.000 21.02359 206 TYR A C 1
ATOM 1458 O O . TYR A 1 206 ? 5.65946 -29.05623 -2.55501 1.000 21.67198 206 TYR A O 1
ATOM 1467 N N . VAL A 1 207 ? 6.40461 -31.16328 -2.75935 1.000 19.96544 207 VAL A N 1
ATOM 1468 C CA . VAL A 1 207 ? 5.73784 -31.44741 -4.02689 1.000 18.32081 207 VAL A CA 1
ATOM 1469 C C . VAL A 1 207 ? 4.69667 -32.52717 -3.76476 1.000 18.87718 207 VAL A C 1
ATOM 1470 O O . VAL A 1 207 ? 5.04159 -33.60542 -3.27586 1.000 16.88105 207 VAL A O 1
ATOM 1474 N N . ASP A 1 208 ? 3.43130 -32.24841 -4.08873 1.000 14.07906 208 ASP A N 1
ATOM 1475 C CA . ASP A 1 208 ? 2.41342 -33.28426 -3.94234 1.000 16.79981 208 ASP A CA 1
ATOM 1476 C C . ASP A 1 208 ? 2.31159 -34.16182 -5.18781 1.000 18.59649 208 ASP A C 1
ATOM 1477 O O . ASP A 1 208 ? 2.31104 -35.39084 -5.08083 1.000 15.34322 208 ASP A O 1
ATOM 1482 N N . TRP A 1 209 ? 2.23800 -33.54678 -6.36870 1.000 14.81411 209 TRP A N 1
ATOM 1483 C CA . TRP A 1 209 ? 2.18174 -34.24718 -7.64220 1.000 15.09118 209 TRP A CA 1
ATOM 1484 C C . TRP A 1 209 ? 3.29293 -33.78547 -8.57481 1.000 14.97922 209 TRP A C 1
ATOM 1485 O O . TRP A 1 209 ? 3.69929 -32.61629 -8.55076 1.000 15.32287 209 TRP A O 1
ATOM 1496 N N . TRP A 1 210 ? 3.72359 -34.68479 -9.45255 1.000 16.56107 210 TRP A N 1
ATOM 1497 C CA . TRP A 1 210 ? 4.46085 -34.27124 -10.64126 1.000 15.83682 210 TRP A CA 1
ATOM 1498 C C . TRP A 1 210 ? 3.48153 -33.99940 -11.77715 1.000 15.70359 210 TRP A C 1
ATOM 1499 O O . TRP A 1 210 ? 2.33895 -34.45947 -11.76428 1.000 16.07447 210 TRP A O 1
ATOM 1510 N N . GLY A 1 211 ? 3.94945 -33.26871 -12.78101 1.000 14.97863 211 GLY A N 1
ATOM 1511 C CA . GLY A 1 211 ? 3.12342 -32.98558 -13.94254 1.000 16.37836 211 GLY A CA 1
ATOM 1512 C C . GLY A 1 211 ? 3.95301 -32.88506 -15.20307 1.000 16.87209 211 GLY A C 1
ATOM 1513 O O . GLY A 1 211 ? 5.14441 -32.56044 -15.15824 1.000 16.37055 211 GLY A O 1
ATOM 1514 N N . ILE A 1 212 ? 3.32359 -33.17684 -16.34083 1.000 16.37057 212 ILE A N 1
ATOM 1515 C CA . ILE A 1 212 ? 3.98923 -32.98231 -17.62783 1.000 14.53159 212 ILE A CA 1
ATOM 1516 C C . ILE A 1 212 ? 2.93546 -32.61594 -18.65577 1.000 17.20714 212 ILE A C 1
ATOM 1517 O O . ILE A 1 212 ? 1.79511 -33.07435 -18.59263 1.000 15.76191 212 ILE A O 1
ATOM 1522 N N . ASP A 1 213 ? 3.31558 -31.76828 -19.60349 1.000 14.87710 213 ASP A N 1
ATOM 1523 C CA . ASP A 1 213 ? 2.40734 -31.35922 -20.66092 1.000 16.28549 213 ASP A CA 1
ATOM 1524 C C . ASP A 1 213 ? 2.79125 -32.05761 -21.95663 1.000 15.53227 213 ASP A C 1
ATOM 1525 O O . ASP A 1 213 ? 3.97871 -32.18037 -22.27964 1.000 17.92859 213 ASP A O 1
ATOM 1530 N N . VAL A 1 214 ? 1.78730 -32.56141 -22.67260 1.000 15.49125 214 VAL A N 1
ATOM 1531 C CA . VAL A 1 214 ? 2.00251 -33.42215 -23.83384 1.000 14.11614 214 VAL A CA 1
ATOM 1532 C C . VAL A 1 214 ? 1.26602 -32.82611 -25.02678 1.000 18.21564 214 VAL A C 1
ATOM 1533 O O . VAL A 1 214 ? 0.03419 -32.70012 -24.99451 1.000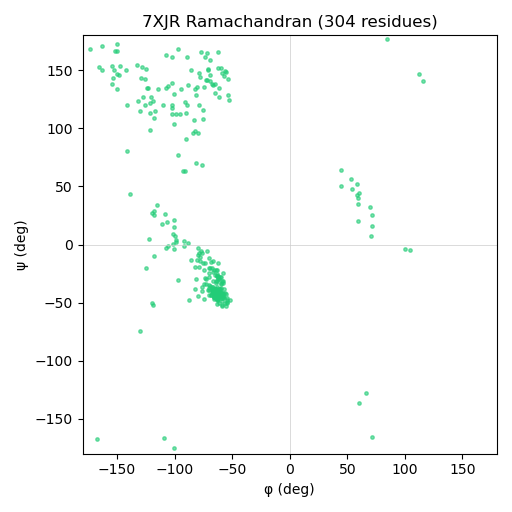 14.72412 214 VAL A O 1
ATOM 1537 N N . PHE A 1 215 ? 2.00877 -32.49029 -26.09244 1.000 16.05696 215 PHE A N 1
ATOM 1538 C CA . PHE A 1 215 ? 1.43792 -31.68933 -27.17109 1.000 15.80510 215 PHE A CA 1
ATOM 1539 C C . PHE A 1 215 ? 1.69003 -32.28599 -28.56268 1.000 16.09442 215 PHE A C 1
ATOM 1540 O O . PHE A 1 215 ? 0.77392 -32.85834 -29.17405 1.000 17.74696 215 PHE A O 1
ATOM 1548 N N . SER A 1 216 ? 2.91793 -32.18922 -29.07353 1.000 18.06088 216 SER A N 1
ATOM 1549 C CA . SER A 1 216 ? 3.19842 -32.71538 -30.41259 1.000 19.54843 216 SER A CA 1
ATOM 1550 C C . SER A 1 216 ? 3.13547 -34.24486 -30.42889 1.000 19.39208 216 SER A C 1
ATOM 1551 O O . SER A 1 216 ? 3.60375 -34.90089 -29.49285 1.000 16.71563 216 SER A O 1
ATOM 1554 N N . PRO A 1 217 ? 2.58479 -34.84324 -31.49230 1.000 20.62194 217 PRO A N 1
ATOM 1555 C CA . PRO A 1 217 ? 2.39616 -36.30479 -31.49866 1.000 18.94263 217 PRO A CA 1
ATOM 1556 C C . PRO A 1 217 ? 3.69283 -37.10407 -31.41798 1.000 21.05237 217 PRO A C 1
ATOM 1557 O O . PRO A 1 217 ? 3.67173 -38.24100 -30.92626 1.000 20.24804 217 PRO A O 1
ATOM 1561 N N . GLU A 1 218 ? 4.82369 -36.55937 -31.88274 1.000 19.16708 218 GLU A N 1
ATOM 1562 C CA . GLU A 1 218 ? 6.08754 -37.28284 -31.75028 1.000 21.38490 218 GLU A CA 1
ATOM 1563 C C . GLU A 1 218 ? 6.47447 -37.48982 -30.29377 1.000 20.56334 218 GLU A C 1
ATOM 1564 O O . GLU A 1 218 ? 7.27991 -38.37546 -29.99863 1.000 19.84965 218 GLU A O 1
ATOM 1570 N N . GLU A 1 219 ? 5.94801 -36.67360 -29.38185 1.000 19.14634 219 GLU A N 1
ATOM 1571 C CA . GLU A 1 219 ? 6.35984 -36.80187 -27.99014 1.000 21.62152 219 GLU A CA 1
ATOM 1572 C C . GLU A 1 219 ? 6.00321 -38.17120 -27.42849 1.000 17.91633 219 GLU A C 1
ATOM 1573 O O . GLU A 1 219 ? 6.69945 -38.67555 -26.54113 1.000 20.10448 219 GLU A O 1
ATOM 1579 N N . PHE A 1 220 ? 4.93576 -38.79245 -27.93878 1.000 19.35265 220 PHE A N 1
ATOM 1580 C CA . PHE A 1 220 ? 4.44363 -40.02440 -27.32579 1.000 21.46561 220 PHE A CA 1
ATOM 1581 C C . PHE A 1 220 ? 5.46023 -41.15163 -27.41330 1.000 23.22380 220 PHE A C 1
ATOM 1582 O O . PHE A 1 220 ? 5.52422 -41.99782 -26.51409 1.000 23.16777 220 PHE A O 1
ATOM 1590 N N . SER A 1 221 ? 6.25259 -41.18811 -28.48088 1.000 20.69427 221 SER A N 1
ATOM 1591 C CA . SER A 1 221 ? 7.22959 -42.24965 -28.66810 1.000 25.47660 221 SER A CA 1
ATOM 1592 C C . SER A 1 221 ? 8.64584 -41.83003 -28.27627 1.000 24.07015 221 SER A C 1
ATOM 1593 O O . SER A 1 221 ? 9.59483 -42.57708 -28.53296 1.000 27.28717 221 SER A O 1
ATOM 1596 N N . ASN A 1 222 ? 8.82117 -40.64778 -27.69385 1.000 22.23927 222 ASN A N 1
ATOM 1597 C CA . ASN A 1 222 ? 10.15461 -40.19210 -27.32593 1.000 21.56856 222 ASN A CA 1
ATOM 1598 C C . ASN A 1 222 ? 10.57276 -40.83531 -26.01151 1.000 23.49912 222 ASN A C 1
ATOM 1599 O O . ASN A 1 222 ? 9.78824 -40.90623 -25.06180 1.000 22.47629 222 ASN A O 1
ATOM 1604 N N . ILE A 1 223 ? 11.82050 -41.30779 -25.95780 1.000 22.50913 223 ILE A N 1
ATOM 1605 C CA . ILE A 1 223 ? 12.28672 -42.00137 -24.76054 1.000 22.42418 223 ILE A CA 1
ATOM 1606 C C . ILE A 1 223 ? 12.27459 -41.06916 -23.56010 1.000 21.78331 223 ILE A C 1
ATOM 1607 O O . ILE A 1 223 ? 12.16045 -41.51897 -22.41082 1.000 20.83169 223 ILE A O 1
ATOM 1612 N N . GLY A 1 224 ? 12.38315 -39.76007 -23.80099 1.000 21.21251 224 GLY A N 1
ATOM 1613 C CA . GLY A 1 224 ? 12.33254 -38.80916 -22.70919 1.000 20.98010 224 GLY A CA 1
ATOM 1614 C C . GLY A 1 224 ? 11.03520 -38.87467 -21.93275 1.000 20.26394 224 GLY A C 1
ATOM 1615 O O . GLY A 1 224 ? 11.02731 -38.65765 -20.71690 1.000 20.72251 224 GLY A O 1
ATOM 1616 N N . LEU A 1 225 ? 9.92496 -39.17803 -22.61392 1.000 19.62065 225 LEU A N 1
ATOM 1617 C CA . LEU A 1 225 ? 8.64916 -39.30332 -21.91681 1.000 20.30365 225 LEU A CA 1
ATOM 1618 C C . LEU A 1 225 ? 8.66708 -40.49810 -20.96778 1.000 20.65421 225 LEU A C 1
ATOM 1619 O O . LEU A 1 225 ? 8.27775 -40.38173 -19.79726 1.000 18.88771 225 LEU A O 1
ATOM 1624 N N . LYS A 1 226 ? 9.13330 -41.65173 -21.45458 1.000 20.08895 226 LYS A N 1
ATOM 1625 C CA . LYS A 1 226 ? 9.24808 -42.83117 -20.59993 1.000 22.18909 226 LYS A CA 1
ATOM 1626 C C . LYS A 1 226 ? 10.14117 -42.55068 -19.40141 1.000 20.13515 226 LYS A C 1
ATOM 1627 O O . LYS A 1 226 ? 9.80175 -42.90854 -18.26941 1.000 22.61680 226 LYS A O 1
ATOM 1633 N N . ASN A 1 227 ? 11.29262 -41.90913 -19.63587 1.000 20.19545 227 ASN A N 1
ATOM 1634 C CA . ASN A 1 227 ? 12.22199 -41.61582 -18.54652 1.000 20.08179 227 ASN A CA 1
ATOM 1635 C C . ASN A 1 227 ? 11.57409 -40.73710 -17.48357 1.000 20.28728 227 ASN A C 1
ATOM 1636 O O . ASN A 1 227 ? 11.82544 -40.91116 -16.28945 1.000 17.50434 227 ASN A O 1
ATOM 1641 N N . PHE A 1 228 ? 10.74004 -39.78720 -17.90123 1.000 18.47243 228 PHE A N 1
ATOM 1642 C CA . PHE A 1 228 ? 10.04856 -38.93424 -16.94410 1.000 18.38998 228 PHE A CA 1
ATOM 1643 C C . PHE A 1 228 ? 9.11723 -39.74633 -16.05653 1.000 17.32692 228 PHE A C 1
ATOM 1644 O O . PHE A 1 228 ? 9.10039 -39.57011 -14.83111 1.000 18.28803 228 PHE A O 1
ATOM 1652 N N . PHE A 1 229 ? 8.31694 -40.63140 -16.66176 1.000 18.15605 229 PHE A N 1
ATOM 1653 C CA . PHE A 1 229 ? 7.41750 -41.46324 -15.86508 1.000 17.96342 229 PHE A CA 1
ATOM 1654 C C . PHE A 1 229 ? 8.20299 -42.35824 -14.91756 1.000 17.92179 229 PHE A C 1
ATOM 1655 O O . PHE A 1 229 ? 7.80532 -42.54486 -13.75873 1.000 18.29585 229 PHE A O 1
ATOM 1663 N N . ASP A 1 230 ? 9.32971 -42.90186 -15.39588 1.000 20.24800 230 ASP A N 1
ATOM 1664 C CA . ASP A 1 230 ? 10.17437 -43.78041 -14.58522 1.000 20.01985 230 ASP A CA 1
ATOM 1665 C C . ASP A 1 230 ? 10.62618 -43.08451 -13.30887 1.000 20.71831 230 ASP A C 1
ATOM 1666 O O . ASP A 1 230 ? 10.57286 -43.66756 -12.21612 1.000 19.37100 230 ASP A O 1
ATOM 1671 N N . THR A 1 231 ? 11.08853 -41.83513 -13.42715 1.000 21.60591 231 THR A N 1
ATOM 1672 C CA . THR A 1 231 ? 11.63225 -41.15689 -12.25658 1.000 17.32699 231 THR A CA 1
ATOM 1673 C C . THR A 1 231 ? 10.54096 -40.55532 -11.38258 1.000 18.44082 231 THR A C 1
ATOM 1674 O O . THR A 1 231 ? 10.71481 -40.48888 -10.15836 1.000 19.60076 231 THR A O 1
ATOM 1678 N N . ALA A 1 232 ? 9.40336 -40.14726 -11.95666 1.000 16.75099 232 ALA A N 1
ATOM 1679 C CA . ALA A 1 232 ? 8.27077 -39.78524 -11.10112 1.000 17.52624 232 ALA A CA 1
ATOM 1680 C C . ALA A 1 232 ? 7.91341 -40.93656 -10.17834 1.000 16.66727 232 ALA A C 1
ATOM 1681 O O . ALA A 1 232 ? 7.66231 -40.73556 -8.98592 1.000 18.08382 232 ALA A O 1
ATOM 1683 N N . HIS A 1 233 ? 7.93300 -42.15984 -10.71028 1.000 18.82027 233 HIS A N 1
ATOM 1684 C CA . HIS A 1 233 ? 7.51081 -43.30981 -9.92402 1.000 20.46688 233 HIS A CA 1
ATOM 1685 C C . HIS A 1 233 ? 8.46503 -43.56386 -8.76307 1.000 19.08728 233 HIS A C 1
ATOM 1686 O O . HIS A 1 233 ? 8.02334 -43.89596 -7.65455 1.000 21.77675 233 HIS A O 1
ATOM 1693 N N . THR A 1 234 ? 9.77246 -43.43208 -8.99690 1.000 17.28435 234 THR A N 1
ATOM 1694 C CA . THR A 1 234 ? 10.72736 -43.64837 -7.91313 1.000 20.27060 234 THR A CA 1
ATOM 1695 C C . THR A 1 234 ? 10.86659 -42.44329 -6.98929 1.000 21.96518 234 THR A C 1
ATOM 1696 O O . THR A 1 234 ? 11.43054 -42.59490 -5.90185 1.000 19.83404 234 THR A O 1
ATOM 1700 N N . HIS A 1 235 ? 10.35804 -41.26037 -7.37461 1.000 18.14065 235 HIS A N 1
ATOM 1701 C CA . HIS A 1 235 ? 10.10996 -40.20624 -6.39469 1.000 19.47691 235 HIS A CA 1
ATOM 1702 C C . HIS A 1 235 ? 8.81102 -40.43000 -5.63056 1.000 16.69529 235 HIS A C 1
ATOM 1703 O O . HIS A 1 235 ? 8.49467 -39.63845 -4.73217 1.000 19.83632 235 HIS A O 1
ATOM 1710 N N . LYS A 1 236 ? 8.05783 -41.47837 -5.98539 1.000 17.91961 236 LYS A N 1
ATOM 1711 C CA . LYS A 1 236 ? 6.80878 -41.85040 -5.31212 1.000 17.64858 236 LYS A CA 1
ATOM 1712 C C . LYS A 1 236 ? 5.77110 -40.72919 -5.38656 1.000 17.99948 236 LYS A C 1
ATOM 1713 O O . LYS A 1 236 ? 5.08838 -40.42496 -4.40950 1.000 18.46277 236 LYS A O 1
ATOM 1719 N N . LYS A 1 237 ? 5.63621 -40.12910 -6.57223 1.000 16.29475 237 LYS A N 1
ATOM 1720 C CA . LYS A 1 237 ? 4.68416 -39.05974 -6.83451 1.000 16.21906 237 LYS A CA 1
ATOM 1721 C C . LYS A 1 237 ? 3.77674 -39.43822 -7.99781 1.000 16.42642 237 LYS A C 1
ATOM 1722 O O . LYS A 1 237 ? 4.26578 -39.92121 -9.03513 1.000 17.77172 237 LYS A O 1
ATOM 1728 N N . PRO A 1 238 ? 2.46849 -39.22322 -7.88032 1.000 17.83402 238 PRO A N 1
ATOM 1729 C CA . PRO A 1 238 ? 1.58730 -39.40462 -9.03081 1.000 14.93187 238 PRO A CA 1
ATOM 1730 C C . PRO A 1 238 ? 1.85060 -38.32087 -10.05765 1.000 16.67710 238 PRO A C 1
ATOM 1731 O O . PRO A 1 238 ? 2.35362 -37.23932 -9.73907 1.000 15.48530 238 PRO A O 1
ATOM 1735 N N . VAL A 1 239 ? 1.45032 -38.60936 -11.29435 1.000 14.44445 239 VAL A N 1
ATOM 1736 C CA . VAL A 1 239 ? 1.67145 -37.72254 -12.42596 1.000 16.27117 239 VAL A CA 1
ATOM 1737 C C . VAL A 1 239 ? 0.32859 -37.21586 -12.93230 1.000 15.99233 239 VAL A C 1
ATOM 1738 O O . VAL A 1 239 ? -0.61649 -37.99930 -13.12529 1.000 14.66700 239 VAL A O 1
ATOM 1742 N N . MET A 1 240 ? 0.25494 -35.90907 -13.16864 1.000 13.66780 240 MET A N 1
ATOM 1743 C CA . MET A 1 240 ? -0.85671 -35.27386 -13.86086 1.000 14.42713 240 MET A CA 1
ATOM 1744 C C . MET A 1 240 ? -0.37225 -34.86310 -15.24463 1.000 14.91850 240 MET A C 1
ATOM 1745 O O . MET A 1 240 ? 0.72149 -34.30951 -15.37371 1.000 16.80376 240 MET A O 1
ATOM 1750 N N . ILE A 1 241 ? -1.16699 -35.14350 -16.27241 1.000 13.73373 241 ILE A N 1
ATOM 1751 C CA . ILE A 1 241 ? -0.94703 -34.51205 -17.57187 1.000 14.16219 241 ILE A CA 1
ATOM 1752 C C . ILE A 1 241 ? -1.56589 -33.12457 -17.43943 1.000 14.26012 241 ILE A C 1
ATOM 1753 O O . ILE A 1 241 ? -2.78319 -32.96334 -17.52770 1.000 14.66999 241 ILE A O 1
ATOM 1758 N N . GLY A 1 242 ? -0.73180 -32.13091 -17.12243 1.000 14.63858 242 GLY A N 1
ATOM 1759 C CA . GLY A 1 242 ? -1.24509 -30.83170 -16.72142 1.000 15.08360 242 GLY A CA 1
ATOM 1760 C C . GLY A 1 242 ? -1.89395 -30.06392 -17.84612 1.000 15.55498 242 GLY A C 1
ATOM 1761 O O . GLY A 1 242 ? -2.74804 -29.21623 -17.58122 1.000 13.83849 242 GLY A O 1
ATOM 1762 N N . GLU A 1 243 ? -1.51398 -30.36501 -19.08853 1.000 15.43728 243 GLU A N 1
ATOM 1763 C CA . GLU A 1 243 ? -2.01508 -29.74676 -20.30847 1.000 16.98845 243 GLU A CA 1
ATOM 1764 C C . GLU A 1 243 ? -1.83556 -30.74486 -21.43730 1.000 14.99527 243 GLU A C 1
ATOM 1765 O O . GLU A 1 243 ? -0.77149 -31.35433 -21.55349 1.000 15.78615 243 GLU A O 1
ATOM 1771 N N . SER A 1 244 ? -2.83563 -30.86611 -22.30283 1.000 15.95237 244 SER A N 1
ATOM 1772 C CA . SER A 1 244 ? -2.64632 -31.66800 -23.50201 1.000 13.07657 244 SER A CA 1
ATOM 1773 C C . SER A 1 244 ? -3.57514 -31.12699 -24.57430 1.000 16.26892 244 SER A C 1
ATOM 1774 O O . SER A 1 244 ? -4.64884 -30.59640 -24.27673 1.000 15.10747 244 SER A O 1
ATOM 1777 N N . THR A 1 245 ? -3.15184 -31.26655 -25.82287 1.000 15.66594 245 THR A N 1
ATOM 1778 C CA . THR A 1 245 ? -3.97252 -30.90041 -26.97067 1.000 14.52116 245 THR A CA 1
ATOM 1779 C C . THR A 1 245 ? -3.31567 -31.52064 -28.19374 1.000 15.08210 245 THR A C 1
ATOM 1780 O O . THR A 1 245 ? -2.11269 -31.80715 -28.15888 1.000 15.84317 245 THR A O 1
ATOM 1784 N N . PRO A 1 246 ? -4.08039 -31.82869 -29.24496 1.000 15.01257 246 PRO A N 1
ATOM 1785 C CA . PRO A 1 246 ? -3.48544 -32.45712 -30.45818 1.000 16.25236 246 PRO A CA 1
ATOM 1786 C C . PRO A 1 246 ? -2.73124 -31.44277 -31.31622 1.000 19.48616 246 PRO A C 1
ATOM 1787 O O . PRO A 1 246 ? -3.11648 -31.09027 -32.45137 1.000 18.75113 246 PRO A O 1
ATOM 1791 N N . ARG A 1 247 ? -1.61893 -30.96029 -30.77813 1.000 16.20087 247 ARG A N 1
ATOM 1792 C CA . ARG A 1 247 ? -0.92301 -29.83942 -31.39846 1.000 17.01060 247 ARG A CA 1
ATOM 1793 C C . ARG A 1 247 ? -0.37831 -30.22182 -32.76992 1.000 17.52958 247 ARG A C 1
ATOM 1794 O O . ARG A 1 247 ? 0.28062 -31.25305 -32.92235 1.000 16.77748 247 ARG A O 1
ATOM 1802 N N . TYR A 1 248 ? -0.66608 -29.38760 -33.77117 1.000 19.32041 248 TYR A N 1
ATOM 1803 C CA . TYR A 1 248 ? -0.29197 -29.61407 -35.16875 1.000 20.09911 248 TYR A CA 1
ATOM 1804 C C . TYR A 1 248 ? -1.07817 -30.74687 -35.80782 1.000 20.52665 248 TYR A C 1
ATOM 1805 O O . TYR A 1 248 ? -0.79885 -31.12528 -36.95639 1.000 19.29021 248 TYR A O 1
ATOM 1814 N N . VAL A 1 249 ? -2.07440 -31.28494 -35.11100 1.000 19.19104 249 VAL A N 1
ATOM 1815 C CA . VAL A 1 249 ? -2.95146 -32.32128 -35.64104 1.000 21.91847 249 VAL A CA 1
ATOM 1816 C C . VAL A 1 249 ? -4.39996 -31.85325 -35.67361 1.000 22.45560 249 VAL A C 1
ATOM 1817 O O . VAL A 1 249 ? -5.06307 -31.92114 -36.71175 1.000 20.52655 249 VAL A O 1
ATOM 1821 N N . GLY A 1 250 ? -4.90814 -31.35652 -34.54625 1.000 17.63917 250 GLY A N 1
ATOM 1822 C CA . GLY A 1 250 ? -6.29686 -30.94831 -34.53207 1.000 19.30200 250 GLY A CA 1
ATOM 1823 C C . GLY A 1 250 ? -7.23801 -32.14545 -34.58505 1.000 19.36668 250 GLY A C 1
ATOM 1824 O O . GLY A 1 250 ? -6.84342 -33.29279 -34.35777 1.000 18.61971 250 GLY A O 1
ATOM 1825 N N . VAL A 1 251 ? -8.50557 -31.85384 -34.87936 1.000 15.77279 251 VAL A N 1
ATOM 1826 C CA . VAL A 1 251 ? -9.55659 -32.86842 -34.93088 1.000 16.43161 251 VAL A CA 1
ATOM 1827 C C . VAL A 1 251 ? -10.18937 -33.00193 -36.30327 1.000 19.36001 251 VAL A C 1
ATOM 1828 O O . VAL A 1 251 ? -10.98288 -33.93278 -36.51100 1.000 19.23554 251 VAL A O 1
ATOM 1832 N N . LEU A 1 252 ? -9.89775 -32.09896 -37.23818 1.000 20.07281 252 LEU A N 1
ATOM 1833 C CA . LEU A 1 252 ? -10.76549 -31.93825 -38.39665 1.000 18.81170 252 LEU A CA 1
ATOM 1834 C C . LEU A 1 252 ? -10.55675 -32.99867 -39.46521 1.000 24.39006 252 LEU A C 1
ATOM 1835 O O . LEU A 1 252 ? -11.34829 -33.04897 -40.41621 1.000 23.18219 252 LEU A O 1
ATOM 1840 N N . ASP A 1 253 ? -9.54838 -33.85981 -39.33392 1.000 22.45176 253 ASP A N 1
ATOM 1841 C CA . ASP A 1 253 ? -9.32061 -34.91686 -40.31410 1.000 21.66662 253 ASP A CA 1
ATOM 1842 C C . ASP A 1 253 ? -9.83867 -36.27333 -39.84744 1.000 23.47454 253 ASP A C 1
ATOM 1843 O O . ASP A 1 253 ? -9.46859 -37.30040 -40.42662 1.000 19.99880 253 ASP A O 1
ATOM 1848 N N . GLY A 1 254 ? -10.68164 -36.29714 -38.81170 1.000 20.04711 254 GLY A N 1
ATOM 1849 C CA . GLY A 1 254 ? -11.42534 -37.50874 -38.48929 1.000 18.25078 254 GLY A CA 1
ATOM 1850 C C . GLY A 1 254 ? -10.51559 -38.62379 -38.02192 1.000 20.60665 254 GLY A C 1
ATOM 1851 O O . GLY A 1 254 ? -9.70278 -38.45698 -37.10220 1.000 18.00401 254 GLY A O 1
ATOM 1852 N N . GLU A 1 255 ? -10.64876 -39.78758 -38.66288 1.000 20.46952 255 GLU A N 1
ATOM 1853 C CA . GLU A 1 255 ? -9.84591 -40.94323 -38.27324 1.000 19.24751 255 GLU A CA 1
ATOM 1854 C C . GLU A 1 255 ? -8.35580 -40.64838 -38.36507 1.000 22.51894 255 GLU A C 1
ATOM 1855 O O . GLU A 1 255 ? -7.56747 -41.18573 -37.58270 1.000 18.74444 255 GLU A O 1
ATOM 1861 N N . ILE A 1 256 ? -7.95239 -39.78613 -39.30039 1.000 21.07968 256 ILE A N 1
ATOM 1862 C CA . ILE A 1 256 ? -6.54166 -39.43372 -39.41748 1.000 19.95699 256 ILE A CA 1
ATOM 1863 C C . ILE A 1 256 ? -6.07688 -38.67999 -38.17665 1.000 20.84363 256 ILE A C 1
ATOM 1864 O O . ILE A 1 256 ? -4.99510 -38.94905 -37.64141 1.000 19.55784 256 ILE A O 1
ATOM 1869 N N . SER A 1 257 ? -6.87380 -37.70725 -37.71826 1.000 20.94709 257 SER A N 1
ATOM 1870 C CA . SER A 1 257 ? -6.52959 -36.98707 -36.49522 1.000 17.48012 257 SER A CA 1
ATOM 1871 C C . SER A 1 257 ? -6.53672 -37.92570 -35.29781 1.000 19.86869 257 SER A C 1
ATOM 1872 O O . SER A 1 257 ? -5.62690 -37.88887 -34.46519 1.000 18.01802 257 SER A O 1
ATOM 1875 N N . TRP A 1 258 ? -7.56781 -38.76702 -35.19703 1.000 19.40252 258 TRP A N 1
ATOM 1876 C CA . TRP A 1 258 ? -7.65825 -39.69370 -34.07169 1.000 19.91032 258 TRP A CA 1
ATOM 1877 C C . TRP A 1 258 ? -6.40804 -40.55646 -33.97280 1.000 20.25227 258 TRP A C 1
ATOM 1878 O O . TRP A 1 258 ? -5.76992 -40.62714 -32.91487 1.000 19.40094 258 TRP A O 1
ATOM 1889 N N . ASN A 1 259 ? -6.04048 -41.21895 -35.07685 1.000 18.64688 259 ASN A N 1
ATOM 1890 C CA . ASN A 1 259 ? -4.92531 -42.15703 -35.05925 1.000 21.54261 259 ASN A CA 1
ATOM 1891 C C . ASN A 1 259 ? -3.59828 -41.45445 -34.80700 1.000 19.20917 259 ASN A C 1
ATOM 1892 O O . ASN A 1 259 ? -2.69402 -42.04346 -34.20503 1.000 18.73903 259 ASN A O 1
ATOM 1897 N N . LYS A 1 260 ? -3.45852 -40.20287 -35.25512 1.000 17.44319 260 LYS A N 1
ATOM 1898 C CA . LYS A 1 260 ? -2.17125 -39.52880 -35.14495 1.000 16.45447 260 LYS A CA 1
ATOM 1899 C C . LYS A 1 260 ? -1.89514 -39.05658 -33.71776 1.000 19.90972 260 LYS A C 1
ATOM 1900 O O . LYS A 1 260 ? -0.75628 -39.14852 -33.23956 1.000 17.67019 260 LYS A O 1
ATOM 1906 N N . TRP A 1 261 ? -2.91326 -38.53801 -33.02844 1.000 16.04115 261 TRP A N 1
ATOM 1907 C CA . TRP A 1 261 ? -2.70790 -37.99468 -31.68624 1.000 16.72761 261 TRP A CA 1
ATOM 1908 C C . TRP A 1 261 ? -3.52410 -38.70027 -30.61679 1.000 17.29107 261 TRP A C 1
ATOM 1909 O O . TRP A 1 261 ? -2.97811 -39.07445 -29.56842 1.000 16.28248 261 TRP A O 1
ATOM 1920 N N . PHE A 1 262 ? -4.82752 -38.86430 -30.82361 1.000 16.64160 262 PHE A N 1
ATOM 1921 C CA . PHE A 1 262 ? -5.66591 -39.32719 -29.72294 1.000 16.32431 262 PHE A CA 1
ATOM 1922 C C . PHE A 1 262 ? -5.38639 -40.78155 -29.38967 1.000 17.75599 262 PHE A C 1
ATOM 1923 O O . PHE A 1 262 ? -5.35784 -41.15791 -28.21322 1.000 16.39660 262 PHE A O 1
ATOM 1931 N N . LYS A 1 263 ? -5.17423 -41.60755 -30.40709 1.000 16.81132 263 LYS A N 1
ATOM 1932 C CA . LYS A 1 263 ? -4.87371 -43.01516 -30.15988 1.000 20.50104 263 LYS A CA 1
ATOM 1933 C C . LYS A 1 263 ? -3.62215 -43.18606 -29.30489 1.000 19.65080 263 LYS A C 1
ATOM 1934 O O . LYS A 1 263 ? -3.70773 -43.84908 -28.25798 1.000 21.07597 263 LYS A O 1
ATOM 1940 N N . PRO A 1 264 ? -2.46695 -42.59584 -29.64037 1.000 18.68382 264 PRO A N 1
ATOM 1941 C CA . PRO A 1 264 ? -1.31848 -42.67541 -28.71122 1.000 17.93272 264 PRO A CA 1
ATOM 1942 C C . PRO A 1 264 ? -1.55288 -41.98942 -27.37320 1.000 17.95453 264 PRO A C 1
ATOM 1943 O O . PRO A 1 264 ? -0.96708 -42.42196 -26.37286 1.000 17.16416 264 PRO A O 1
ATOM 1947 N N . PHE A 1 265 ? -2.35225 -40.91809 -27.32319 1.000 15.50436 265 PHE A N 1
ATOM 1948 C CA . PHE A 1 265 ? -2.65403 -40.28784 -26.03529 1.000 17.66927 265 PHE A CA 1
ATOM 1949 C C . PHE A 1 265 ? -3.31074 -41.27342 -25.07575 1.000 14.80453 265 PHE A C 1
ATOM 1950 O O . PHE A 1 265 ? -2.88297 -41.42822 -23.92272 1.000 18.00704 265 PHE A O 1
ATOM 1958 N N . PHE A 1 266 ? -4.36898 -41.94186 -25.52367 1.000 18.74124 266 PHE A N 1
ATOM 1959 C CA . PHE A 1 266 ? -5.05706 -42.83710 -24.59978 1.000 17.14540 266 PHE A CA 1
ATOM 1960 C C . PHE A 1 266 ? -4.24453 -44.09678 -24.33682 1.000 19.21010 266 PHE A C 1
ATOM 1961 O O . PHE A 1 266 ? -4.32942 -44.65589 -23.23892 1.000 18.10952 266 PHE A O 1
ATOM 1969 N N . GLU A 1 267 ? -3.43906 -44.53720 -25.30791 1.000 17.44329 267 GLU A N 1
ATOM 1970 C CA . GLU A 1 267 ? -2.44356 -45.57570 -25.03805 1.000 19.46350 267 GLU A CA 1
ATOM 1971 C C . GLU A 1 267 ? -1.48946 -45.14771 -23.92863 1.000 20.46018 267 GLU A C 1
ATOM 1972 O O . GLU A 1 267 ? -1.16919 -45.94614 -23.03765 1.000 20.47074 267 GLU A O 1
ATOM 1978 N N . MET A 1 268 ? -1.00895 -43.89341 -23.97709 1.000 17.57849 268 MET A N 1
ATOM 1979 C CA . MET A 1 268 ? -0.13105 -43.38323 -22.91974 1.000 16.89030 268 MET A CA 1
ATOM 1980 C C . MET A 1 268 ? -0.79970 -43.46702 -21.55111 1.000 17.77263 268 MET A C 1
ATOM 1981 O O . MET A 1 268 ? -0.17475 -43.87686 -20.56396 1.000 17.60286 268 MET A O 1
ATOM 1986 N N . LEU A 1 269 ? -2.06467 -43.06930 -21.46688 1.000 15.54168 269 LEU A N 1
ATOM 1987 C CA . LEU A 1 269 ? -2.76105 -43.13707 -20.18352 1.000 19.20140 269 LEU A CA 1
ATOM 1988 C C . LEU A 1 269 ? -2.91262 -44.57888 -19.71029 1.000 21.13587 269 LEU A C 1
ATOM 1989 O O . LEU A 1 269 ? -2.77712 -44.86478 -18.51165 1.000 18.35907 269 LEU A O 1
ATOM 1994 N N . ASN A 1 270 ? -3.18387 -45.49972 -20.64005 1.000 21.34899 270 ASN A N 1
ATOM 1995 C CA . ASN A 1 270 ? -3.33775 -46.90709 -20.27047 1.000 21.69860 270 ASN A CA 1
ATOM 1996 C C . ASN A 1 270 ? -2.02649 -47.50277 -19.76795 1.000 22.33191 270 ASN A C 1
ATOM 1997 O O . ASN A 1 270 ? -2.02643 -48.31117 -18.83125 1.000 24.52305 270 ASN A O 1
ATOM 2002 N N . ASP A 1 271 ? -0.90279 -47.13265 -20.38715 1.000 20.80237 271 ASP A N 1
ATOM 2003 C CA . ASP A 1 271 ? 0.35988 -47.84997 -20.22866 1.000 21.75268 271 ASP A CA 1
ATOM 2004 C C . ASP A 1 271 ? 1.17954 -47.40466 -19.02953 1.000 26.11995 271 ASP A C 1
ATOM 2005 O O . ASP A 1 271 ? 2.14245 -48.08785 -18.67431 1.000 24.46096 271 ASP A O 1
ATOM 2010 N N . ASN A 1 272 ? 0.85030 -46.27990 -18.40963 1.000 18.76697 272 ASN A N 1
ATOM 2011 C CA . ASN A 1 272 ? 1.70866 -45.70705 -17.37816 1.000 20.22503 272 ASN A CA 1
ATOM 2012 C C . ASN A 1 272 ? 0.90876 -45.60066 -16.08931 1.000 19.88944 272 ASN A C 1
ATOM 2013 O O . ASN A 1 272 ? 0.12001 -44.65311 -15.91397 1.000 18.89879 272 ASN A O 1
ATOM 2018 N N . PRO A 1 273 ? 1.05947 -46.56076 -15.17275 1.000 18.30046 273 PRO A N 1
ATOM 2019 C CA . PRO A 1 273 ? 0.16028 -46.62710 -14.00511 1.000 21.29258 273 PRO A CA 1
ATOM 2020 C C . PRO A 1 273 ? 0.30121 -45.46843 -13.03530 1.000 15.98392 273 PRO A C 1
ATOM 2021 O O . PRO A 1 273 ? -0.57724 -45.31354 -12.18143 1.000 16.27675 273 PRO A O 1
ATOM 2025 N N . GLY A 1 274 ? 1.36555 -44.66859 -13.13114 1.000 16.77334 274 GLY A N 1
ATOM 2026 C CA . GLY A 1 274 ? 1.52818 -43.49199 -12.29302 1.000 16.53135 274 GLY A CA 1
ATOM 2027 C C . GLY A 1 274 ? 0.71733 -42.28152 -12.71684 1.000 14.59446 274 GLY A C 1
ATOM 2028 O O . GLY A 1 274 ? 0.63817 -41.31018 -11.96412 1.000 16.07569 274 GLY A O 1
ATOM 2029 N N . ILE A 1 275 ? 0.10984 -42.30585 -13.89313 1.000 15.71176 275 ILE A N 1
ATOM 2030 C CA . ILE A 1 275 ? -0.70773 -41.17424 -14.32584 1.000 16.06065 275 ILE A CA 1
ATOM 2031 C C . ILE A 1 275 ? -2.05882 -41.25244 -13.62492 1.000 15.68124 275 ILE A C 1
ATOM 2032 O O . ILE A 1 275 ? -2.79879 -42.22619 -13.78794 1.000 16.19509 275 ILE A O 1
ATOM 2037 N N . LYS A 1 276 ? -2.38888 -40.22175 -12.85270 1.000 14.39990 276 LYS A N 1
ATOM 2038 C CA . LYS A 1 276 ? -3.61002 -40.20848 -12.06028 1.000 16.12625 276 LYS A CA 1
ATOM 2039 C C . LYS A 1 276 ? -4.51983 -39.03676 -12.39366 1.000 15.75502 276 LYS A C 1
ATOM 2040 O O . LYS A 1 276 ? -5.55079 -38.86164 -11.73368 1.000 13.68872 276 LYS A O 1
ATOM 2046 N N . ALA A 1 277 ? -4.17767 -38.23286 -13.39729 1.000 13.79909 277 ALA A N 1
ATOM 2047 C CA . ALA A 1 277 ? -5.05062 -37.15765 -13.84479 1.000 13.53008 277 ALA A CA 1
ATOM 2048 C C . ALA A 1 277 ? -4.58798 -36.70771 -15.22687 1.000 12.98163 277 ALA A C 1
ATOM 2049 O O . ALA A 1 277 ? -3.40568 -36.81538 -15.56182 1.000 14.83392 277 ALA A O 1
ATOM 2051 N N . PHE A 1 278 ? -5.53132 -36.22942 -16.03206 1.000 13.77366 278 PHE A N 1
ATOM 2052 C CA . PHE A 1 278 ? -5.19590 -35.61848 -17.31558 1.000 15.09461 278 PHE A CA 1
ATOM 2053 C C . PHE A 1 278 ? -6.11599 -34.43266 -17.55144 1.000 16.30785 278 PHE A C 1
ATOM 2054 O O . PHE A 1 278 ? -7.26896 -34.42199 -17.10965 1.000 16.84291 278 PHE A O 1
ATOM 2062 N N . CYS A 1 279 ? -5.60392 -33.44482 -18.28912 1.000 14.06192 279 CYS A N 1
ATOM 2063 C CA . CYS A 1 279 ? -6.32893 -32.21448 -18.58564 1.000 15.11265 279 CYS A CA 1
ATOM 2064 C C . CYS A 1 279 ? -6.25449 -31.96902 -20.08824 1.000 13.87330 279 CYS A C 1
ATOM 2065 O O . CYS A 1 279 ? -5.16474 -31.76432 -20.62828 1.000 16.34176 279 CYS A O 1
ATOM 2068 N N . TYR A 1 280 ? -7.40800 -32.01621 -20.75412 1.000 12.45808 280 TYR A N 1
ATOM 2069 C CA . TYR A 1 280 ? -7.51406 -31.82373 -22.20291 1.000 12.93645 280 TYR A CA 1
ATOM 2070 C C . TYR A 1 280 ? -7.97769 -30.40304 -22.50897 1.000 17.15159 280 TYR A C 1
ATOM 2071 O O . TYR A 1 280 ? -8.99886 -29.96077 -21.97791 1.000 15.95120 280 TYR A O 1
ATOM 2080 N N . ILE A 1 281 ? -7.25979 -29.70818 -23.39341 1.000 16.56011 281 ILE A N 1
ATOM 2081 C CA . ILE A 1 281 ? -7.57652 -28.31959 -23.74044 1.000 15.74227 281 ILE A CA 1
ATOM 2082 C C . ILE A 1 281 ? -8.43039 -28.32355 -25.00421 1.000 15.13748 281 ILE A C 1
ATOM 2083 O O . ILE A 1 281 ? -7.95257 -28.67741 -26.08386 1.000 15.93190 281 ILE A O 1
ATOM 2088 N N . ASN A 1 282 ? -9.69904 -27.93459 -24.86628 1.000 15.44619 282 ASN A N 1
ATOM 2089 C CA . ASN A 1 282 ? -10.67186 -27.99457 -25.95733 1.000 17.54500 282 ASN A CA 1
ATOM 2090 C C . ASN A 1 282 ? -10.74112 -26.61452 -26.60621 1.000 18.38802 282 ASN A C 1
ATOM 2091 O O . ASN A 1 282 ? -11.68316 -25.84702 -26.39570 1.000 19.25517 282 ASN A O 1
ATOM 2096 N N . TRP A 1 283 ? -9.72698 -26.30553 -27.42019 1.000 17.00436 283 TRP A N 1
ATOM 2097 C CA . TRP A 1 283 ? -9.54856 -24.95362 -27.93620 1.000 21.28715 283 TRP A CA 1
ATOM 2098 C C . TRP A 1 283 ? -9.36894 -24.90609 -29.44789 1.000 18.47945 283 TRP A C 1
ATOM 2099 O O . TRP A 1 283 ? -8.70883 -25.76530 -30.04118 1.000 17.24924 283 TRP A O 1
ATOM 2110 N N . ASP A 1 284 ? -9.93202 -23.85959 -30.05239 1.000 17.82511 284 ASP A N 1
ATOM 2111 C CA . ASP A 1 284 ? -9.53133 -23.40086 -31.38413 1.000 19.90117 284 ASP A CA 1
ATOM 2112 C C . ASP A 1 284 ? -8.28904 -22.53851 -31.18642 1.000 18.02654 284 ASP A C 1
ATOM 2113 O O . ASP A 1 284 ? -8.39006 -21.36272 -30.83763 1.000 20.80722 284 ASP A O 1
ATOM 2118 N N . TRP A 1 285 ? -7.10587 -23.11407 -31.39178 1.000 17.15719 285 TRP A N 1
ATOM 2119 C CA . TRP A 1 285 ? -5.89956 -22.40808 -30.96807 1.000 18.94356 285 TRP A CA 1
ATOM 2120 C C . TRP A 1 285 ? -5.62810 -21.17958 -31.83374 1.000 23.70504 285 TRP A C 1
ATOM 2121 O O . TRP A 1 285 ? -5.01404 -20.20770 -31.36582 1.000 20.79768 285 TRP A O 1
ATOM 2132 N N . GLU A 1 286 ? -6.07152 -21.21038 -33.08956 1.000 22.92796 286 GLU A N 1
ATOM 2133 C CA . GLU A 1 286 ? -5.94611 -20.03908 -33.95443 1.000 26.15183 286 GLU A CA 1
ATOM 2134 C C . GLU A 1 286 ? -6.73666 -18.86763 -33.38688 1.000 23.38734 286 GLU A C 1
ATOM 2135 O O . GLU A 1 286 ? -6.23968 -17.73460 -33.31630 1.000 27.05755 286 GLU A O 1
ATOM 2141 N N . TYR A 1 287 ? -7.97081 -19.13225 -32.95676 1.000 20.50189 287 TYR A N 1
ATOM 2142 C CA . TYR A 1 287 ? -8.81436 -18.07906 -32.40862 1.000 21.88567 287 TYR A CA 1
ATOM 2143 C C . TYR A 1 287 ? -8.21436 -17.49442 -31.14281 1.000 26.90488 287 TYR A C 1
ATOM 2144 O O . TYR A 1 287 ? -8.19829 -16.26792 -30.95993 1.000 24.69360 287 TYR A O 1
ATOM 2153 N N . TRP A 1 288 ? -7.72866 -18.35583 -30.24273 1.000 21.76409 288 TRP A N 1
ATOM 2154 C CA . TRP A 1 288 ? -7.22827 -17.85734 -28.96872 1.000 22.84673 288 TRP A CA 1
ATOM 2155 C C . TRP A 1 288 ? -5.88417 -17.15548 -29.12182 1.000 26.70654 288 TRP A C 1
ATOM 2156 O O . TRP A 1 288 ? -5.57377 -16.25035 -28.33743 1.000 30.24100 288 TRP A O 1
ATOM 2167 N N . SER A 1 289 ? -5.07974 -17.54595 -30.11583 1.000 26.38082 289 SER A N 1
ATOM 2168 C CA . SER A 1 289 ? -3.83711 -16.82463 -30.37610 1.000 26.01587 289 SER A CA 1
ATOM 2169 C C . SER A 1 289 ? -4.11124 -15.39332 -30.81333 1.000 32.42539 289 SER A C 1
ATOM 2170 O O . SER A 1 289 ? -3.44308 -14.45904 -30.36172 1.000 36.65310 289 SER A O 1
ATOM 2173 N N . ASN A 1 290 ? -5.07567 -15.20731 -31.70747 1.000 30.69736 290 ASN A N 1
ATOM 2174 C CA . ASN A 1 290 ? -5.41745 -13.85980 -32.14904 1.000 38.13331 290 ASN A CA 1
ATOM 2175 C C . ASN A 1 290 ? -6.05282 -13.05729 -31.02102 1.000 39.82930 290 ASN A C 1
ATOM 2176 O O . ASN A 1 290 ? -5.78871 -11.85540 -30.88031 1.000 45.91639 290 ASN A O 1
ATOM 2181 N N . LYS A 1 291 ? -6.86360 -13.70944 -30.18513 1.000 35.41993 291 LYS A N 1
ATOM 2182 C CA . LYS A 1 291 ? -7.59485 -12.99007 -29.15149 1.000 38.64701 291 LYS A CA 1
ATOM 2183 C C . LYS A 1 291 ? -6.67422 -12.57467 -28.00594 1.000 45.76968 291 LYS A C 1
ATOM 2184 O O . LYS A 1 291 ? -6.72226 -11.42913 -27.54395 1.000 45.73894 291 LYS A O 1
ATOM 2190 N N . ASN A 1 292 ? -5.84015 -13.49667 -27.51860 1.000 42.84027 292 ASN A N 1
ATOM 2191 C CA . ASN A 1 292 ? -4.99665 -13.23429 -26.35753 1.000 37.97852 292 ASN A CA 1
ATOM 2192 C C . ASN A 1 292 ? -3.55341 -12.90116 -26.71909 1.000 40.53567 292 ASN A C 1
ATOM 2193 O O . ASN A 1 292 ? -2.76564 -12.58672 -25.82278 1.000 41.76396 292 ASN A O 1
ATOM 2198 N N . GLY A 1 293 ? -3.18976 -12.95167 -27.99821 1.000 39.06294 293 GLY A N 1
ATOM 2199 C CA . GLY A 1 293 ? -1.84832 -12.57651 -28.40271 1.000 38.40882 293 GLY A CA 1
ATOM 2200 C C . GLY A 1 293 ? -0.76001 -13.53063 -27.96038 1.000 40.12190 293 GLY A C 1
ATOM 2201 O O . GLY A 1 293 ? 0.35496 -13.09232 -27.66633 1.000 34.78541 293 GLY A O 1
ATOM 2202 N N . PHE A 1 294 ? -1.05491 -14.81245 -27.87811 1.000 34.55781 294 PHE A N 1
ATOM 2203 C CA . PHE A 1 294 ? -0.01788 -15.79146 -27.59245 1.000 32.55639 294 PHE A CA 1
ATOM 2204 C C . PHE A 1 294 ? 0.38903 -16.50427 -28.87461 1.000 29.62147 294 PHE A C 1
ATOM 2205 O O . PHE A 1 294 ? -0.33072 -16.45308 -29.87638 1.000 31.69046 294 PHE A O 1
ATOM 2213 N N . PRO A 1 295 ? 1.56981 -17.15099 -28.91374 1.000 29.01379 295 PRO A N 1
ATOM 2214 C CA . PRO A 1 295 ? 2.06666 -17.70489 -30.18969 1.000 31.18337 295 PRO A CA 1
ATOM 2215 C C . PRO A 1 295 ? 1.64352 -19.15402 -30.43782 1.000 29.01675 295 PRO A C 1
ATOM 2216 O O . PRO A 1 295 ? 2.47157 -20.05810 -30.56592 1.000 30.85734 295 PRO A O 1
ATOM 2220 N N . TRP A 1 296 ? 0.33827 -19.38089 -30.55819 1.000 29.26346 296 TRP A N 1
ATOM 2221 C CA . TRP A 1 296 ? -0.17385 -20.72745 -30.79859 1.000 27.95405 296 TRP A CA 1
ATOM 2222 C C . TRP A 1 296 ? -0.90629 -20.83008 -32.13182 1.000 24.71088 296 TRP A C 1
ATOM 2223 O O . TRP A 1 296 ? -1.77389 -21.68981 -32.29517 1.000 21.69225 296 TRP A O 1
ATOM 2234 N N . HIS A 1 297 ? -0.56633 -19.96107 -33.09249 1.000 22.90395 297 HIS A N 1
ATOM 2235 C CA . HIS A 1 297 ? -1.45558 -19.70084 -34.22270 1.000 25.43743 297 HIS A CA 1
ATOM 2236 C C . HIS A 1 297 ? -1.67176 -20.92895 -35.08775 1.000 24.62380 297 HIS A C 1
ATOM 2237 O O . HIS A 1 297 ? -2.74414 -21.08573 -35.68156 1.000 24.96095 297 HIS A O 1
ATOM 2244 N N . ASP A 1 298 ? -0.67062 -21.80192 -35.18112 1.000 22.31974 298 ASP A N 1
ATOM 2245 C CA . ASP A 1 298 ? -0.71672 -22.95683 -36.06484 1.000 25.26140 298 ASP A CA 1
ATOM 2246 C C . ASP A 1 298 ? -0.90688 -24.26754 -35.30770 1.000 22.92337 298 ASP A C 1
ATOM 2247 O O . ASP A 1 298 ? -0.60997 -25.33601 -35.85058 1.000 20.99749 298 ASP A O 1
ATOM 2252 N N . TRP A 1 299 ? -1.38992 -24.21326 -34.06449 1.000 22.03102 299 TRP A N 1
ATOM 2253 C CA . TRP A 1 299 ? -1.51535 -25.43964 -33.28884 1.000 21.06355 299 TRP A CA 1
ATOM 2254 C C . TRP A 1 299 ? -2.69846 -26.29290 -33.73927 1.000 20.63604 299 TRP A C 1
ATOM 2255 O O . TRP A 1 299 ? -2.75461 -27.47091 -33.37248 1.000 21.05692 299 TRP A O 1
ATOM 2266 N N . LYS A 1 300 ? -3.63134 -25.70912 -34.51643 1.000 19.46084 300 LYS A N 1
ATOM 2267 C CA . LYS A 1 300 ? -4.79472 -26.34605 -35.14447 1.000 18.57959 300 LYS A CA 1
ATOM 2268 C C . LYS A 1 300 ? -5.99418 -26.43172 -34.19808 1.000 20.96865 300 LYS A C 1
ATOM 2269 O O . LYS A 1 300 ? -5.90865 -26.03207 -33.02889 1.000 20.65796 300 LYS A O 1
ATOM 2275 N N . ASP A 1 301 ? -7.12506 -26.93026 -34.70427 1.000 19.27660 301 ASP A N 1
ATOM 2276 C CA . ASP A 1 301 ? -8.40548 -26.86742 -34.00299 1.000 21.47311 301 ASP A CA 1
ATOM 2277 C C . ASP A 1 301 ? -8.57216 -28.11207 -33.13329 1.000 17.93765 301 ASP A C 1
ATOM 2278 O O . ASP A 1 301 ? -8.71501 -29.22189 -33.65336 1.000 18.31364 301 ASP A O 1
ATOM 2283 N N . ALA A 1 302 ? -8.57897 -27.92567 -31.81356 1.000 18.55813 302 ALA A N 1
ATOM 2284 C CA . ALA A 1 302 ? -8.64662 -29.03679 -30.86788 1.000 18.75373 302 ALA A CA 1
ATOM 2285 C C . ALA A 1 302 ? -10.04178 -29.25057 -30.28843 1.000 17.75707 302 ALA A C 1
ATOM 2286 O O . ALA A 1 302 ? -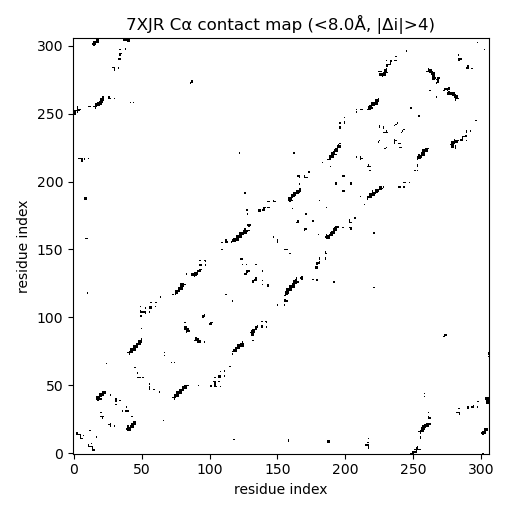10.19152 -30.03040 -29.33790 1.000 19.19622 302 ALA A O 1
ATOM 2288 N N . ARG A 1 303 ? -11.06157 -28.57074 -30.81968 1.000 16.18065 303 ARG A N 1
ATOM 2289 C CA . ARG A 1 303 ? -12.41935 -28.67175 -30.29016 1.000 20.20641 303 ARG A CA 1
ATOM 2290 C C . ARG A 1 303 ? -13.02996 -29.99939 -30.72712 1.000 20.41783 303 ARG A C 1
ATOM 2291 O O . ARG A 1 303 ? -13.37591 -30.17539 -31.89912 1.000 20.46124 303 ARG A O 1
ATOM 2299 N N . ILE A 1 304 ? -13.18091 -30.94375 -29.79160 1.000 18.55577 304 ILE A N 1
ATOM 2300 C CA . ILE A 1 304 ? -13.60312 -32.27955 -30.20902 1.000 18.96972 304 ILE A CA 1
ATOM 2301 C C . ILE A 1 304 ? -15.02610 -32.27249 -30.76253 1.000 21.17624 304 ILE A C 1
ATOM 2302 O O . ILE A 1 304 ? -15.36833 -33.13423 -31.58723 1.000 24.31928 304 ILE A O 1
ATOM 2307 N N . GLU A 1 305 ? -15.85110 -31.29106 -30.37722 1.000 20.52128 305 GLU A N 1
ATOM 2308 C CA . GLU A 1 305 ? -17.22517 -31.24497 -30.85870 1.000 22.35385 305 GLU A CA 1
ATOM 2309 C C . GLU A 1 305 ? -17.31120 -30.89689 -32.34117 1.000 25.06322 305 GLU A C 1
ATOM 2310 O O . GLU A 1 305 ? -18.38641 -31.05228 -32.93442 1.000 23.64596 305 GLU A O 1
ATOM 2316 N N . LYS A 1 306 ? -16.20594 -30.45679 -32.94533 1.000 22.74926 306 LYS A N 1
ATOM 2317 C CA . LYS A 1 306 ? -16.15368 -30.01948 -34.33586 1.000 23.97689 306 LYS A CA 1
ATOM 2318 C C . LYS A 1 306 ? -15.86070 -31.14431 -35.32040 1.000 25.66803 306 LYS A C 1
ATOM 2319 O O . LYS A 1 306 ? -15.75706 -30.88075 -36.52395 1.000 28.20159 306 LYS A O 1
ATOM 2325 N N . ASN A 1 307 ? -15.70474 -32.37635 -34.85472 1.000 21.84607 307 ASN A N 1
ATOM 2326 C CA . ASN A 1 307 ? -15.55989 -33.50184 -35.76972 1.000 23.40379 307 ASN A CA 1
ATOM 2327 C C . ASN A 1 307 ? -16.30793 -34.71263 -35.23125 1.000 23.57444 307 ASN A C 1
ATOM 2328 O O . ASN A 1 307 ? -15.99507 -35.20161 -34.13295 1.000 19.62496 307 ASN A O 1
ATOM 2333 N N . PRO A 1 308 ? -17.28391 -35.23406 -35.97997 1.000 21.02078 308 PRO A N 1
ATOM 2334 C CA . PRO A 1 308 ? -18.10851 -36.32633 -35.43469 1.000 24.62560 308 PRO A CA 1
ATOM 2335 C C . PRO A 1 308 ? -17.31319 -37.55924 -35.06572 1.000 21.60271 308 PRO A C 1
ATOM 2336 O O . PRO A 1 308 ? -17.56708 -38.15496 -34.01024 1.000 19.84823 308 PRO A O 1
ATOM 2340 N N . PHE A 1 309 ? -16.34897 -37.95360 -35.90195 1.000 20.36121 309 PHE A N 1
ATOM 2341 C CA . PHE A 1 309 ? -15.56479 -39.15023 -35.61347 1.000 20.35193 309 PHE A CA 1
ATOM 2342 C C . PHE A 1 309 ? -14.79389 -39.00177 -34.31131 1.000 20.77928 309 PHE A C 1
ATOM 2343 O O . PHE A 1 309 ? -14.82340 -39.89239 -33.45572 1.000 18.96208 309 PHE A O 1
ATOM 2351 N N . VAL A 1 310 ? -14.06717 -37.89201 -34.15917 1.000 20.35237 310 VAL A N 1
ATOM 2352 C CA . VAL A 1 310 ? -13.26096 -37.70582 -32.95903 1.000 18.23292 310 VAL A CA 1
ATOM 2353 C C . VAL A 1 310 ? -14.15582 -37.54449 -31.73735 1.000 18.60888 310 VAL A C 1
ATOM 2354 O O . VAL A 1 310 ? -13.88716 -38.11628 -30.67785 1.000 19.59007 310 VAL A O 1
ATOM 2358 N N . LEU A 1 311 ? -15.23809 -36.78076 -31.86683 1.000 19.24164 311 LEU A N 1
ATOM 2359 C CA . LEU A 1 311 ? -16.17517 -36.63443 -30.75890 1.000 19.53297 311 LEU A CA 1
ATOM 2360 C C . LEU A 1 311 ? -16.66299 -37.99624 -30.26771 1.000 21.07677 311 LEU A C 1
ATOM 2361 O O . LEU A 1 311 ? -16.59196 -38.30057 -29.07280 1.000 21.00560 311 LEU A O 1
ATOM 2366 N N . GLU A 1 312 ? -17.13013 -38.84638 -31.18453 1.000 21.42257 312 GLU A N 1
ATOM 2367 C CA . GLU A 1 312 ? -17.65057 -40.15082 -30.77792 1.000 21.77668 312 GLU A CA 1
ATOM 2368 C C . GLU A 1 312 ? -16.55215 -41.04295 -30.21417 1.000 20.37641 312 GLU A C 1
ATOM 2369 O O . GLU A 1 312 ? -16.77203 -41.75718 -29.22947 1.000 20.16412 312 GLU A O 1
ATOM 2375 N N . ALA A 1 313 ? -15.36797 -41.02627 -30.82382 1.000 16.81559 313 ALA A N 1
ATOM 2376 C CA . ALA A 1 313 ? -14.27709 -41.83854 -30.29409 1.000 20.21198 313 ALA A CA 1
ATOM 2377 C C . ALA A 1 313 ? -13.86372 -41.35922 -28.90991 1.000 19.38731 313 ALA A C 1
ATOM 2378 O O . ALA A 1 313 ? -13.53723 -42.16350 -28.02875 1.000 17.06243 313 ALA A O 1
ATOM 2380 N N . TYR A 1 314 ? -13.86197 -40.04909 -28.70635 1.000 19.98354 314 TYR A N 1
ATOM 2381 C CA . TYR A 1 314 ? -13.44064 -39.50810 -27.41976 1.000 18.15229 314 TYR A CA 1
ATOM 2382 C C . TYR A 1 314 ? -14.46939 -39.81765 -26.34067 1.000 19.13149 314 TYR A C 1
ATOM 2383 O O . TYR A 1 314 ? -14.10687 -40.20198 -25.21989 1.000 19.95640 314 TYR A O 1
ATOM 2392 N N . LYS A 1 315 ? -15.75771 -39.64330 -26.65793 1.000 19.56063 315 LYS A N 1
ATOM 2393 C CA . LYS A 1 315 ? -16.81029 -40.03391 -25.72330 1.000 20.06650 315 LYS A CA 1
ATOM 2394 C C . LYS A 1 315 ? -16.68099 -41.49248 -25.32512 1.000 20.60297 315 LYS A C 1
ATOM 2395 O O . LYS A 1 315 ? -16.86376 -41.84110 -24.15418 1.000 21.94129 315 LYS A O 1
ATOM 2401 N N . THR A 1 316 ? -16.38561 -42.36326 -26.29154 1.000 20.76325 316 THR A N 1
ATOM 2402 C CA . THR A 1 316 ? -16.23128 -43.78091 -25.98816 1.000 21.73869 316 THR A CA 1
ATOM 2403 C C . THR A 1 316 ? -15.07979 -44.01734 -25.01655 1.000 21.83292 316 THR A C 1
ATOM 2404 O O . THR A 1 316 ? -15.20819 -44.81159 -24.07559 1.000 21.10834 316 THR A O 1
ATOM 2408 N N . GLU A 1 317 ? -13.94956 -43.32697 -25.20889 1.000 18.47882 317 GLU A N 1
ATOM 2409 C CA . GLU A 1 317 ? -12.85719 -43.45668 -24.24379 1.000 19.63254 317 GLU A CA 1
ATOM 2410 C C . GLU A 1 317 ? -13.28322 -43.01016 -22.84510 1.000 19.16171 317 GLU A C 1
ATOM 2411 O O . GLU A 1 317 ? -12.88215 -43.61880 -21.84374 1.000 19.50642 317 GLU A O 1
ATOM 2417 N N . MET A 1 318 ? -14.09483 -41.95285 -22.74981 1.000 20.65897 318 MET A N 1
ATOM 2418 C CA . MET A 1 318 ? -14.52656 -41.46367 -21.44483 1.000 20.22120 318 MET A CA 1
ATOM 2419 C C . MET A 1 318 ? -15.47182 -42.43443 -20.74434 1.000 22.67138 318 MET A C 1
ATOM 2420 O O . MET A 1 318 ? -15.69938 -42.30190 -19.53619 1.000 21.10154 318 MET A O 1
ATOM 2425 N N . GLU A 1 319 ? -16.02178 -43.40645 -21.46686 1.000 21.30034 319 GLU A N 1
ATOM 2426 C CA . GLU A 1 319 ? -16.82575 -44.44808 -20.83903 1.000 22.39108 319 GLU A CA 1
ATOM 2427 C C . GLU A 1 319 ? -15.97838 -45.51232 -20.14417 1.000 24.23007 319 GLU A C 1
ATOM 2428 O O . GLU A 1 319 ? -16.52699 -46.29067 -19.35556 1.000 25.21405 319 GLU A O 1
ATOM 2434 N N . ASN A 1 320 ? -14.67204 -45.56417 -20.40572 1.000 20.45240 320 ASN A N 1
ATOM 2435 C CA . ASN A 1 320 ? -13.74802 -46.41512 -19.66340 1.000 21.45133 320 ASN A CA 1
ATOM 2436 C C . ASN A 1 320 ? -13.90264 -46.14108 -18.16817 1.000 23.09228 320 ASN A C 1
ATOM 2437 O O . ASN A 1 320 ? -13.77938 -44.98461 -17.74667 1.000 22.54653 320 ASN A O 1
ATOM 2442 N N . PRO A 1 321 ? -14.18157 -47.16060 -17.34888 1.000 24.49736 321 PRO A N 1
ATOM 2443 C CA . PRO A 1 321 ? -14.39489 -46.92261 -15.90841 1.000 25.03619 321 PRO A CA 1
ATOM 2444 C C . PRO A 1 321 ? -13.18379 -46.36537 -15.17917 1.000 23.38213 321 PRO A C 1
ATOM 2445 O O . PRO A 1 321 ? -13.33136 -45.88795 -14.04346 1.000 23.41266 321 PRO A O 1
ATOM 2449 N N . ILE A 1 322 ? -11.98423 -46.43937 -15.76318 1.000 21.95034 322 ILE A N 1
ATOM 2450 C CA . ILE A 1 322 ? -10.81384 -45.89992 -15.07377 1.000 22.17965 322 ILE A CA 1
ATOM 2451 C C . ILE A 1 322 ? -10.97222 -44.40170 -14.81128 1.000 20.90028 322 ILE A C 1
ATOM 2452 O O . ILE A 1 322 ? -10.43533 -43.87989 -13.82726 1.000 22.81339 322 ILE A O 1
ATOM 2457 N N . PHE A 1 323 ? -11.74105 -43.69430 -15.64592 1.000 22.40950 323 PHE A N 1
ATOM 2458 C CA . PHE A 1 323 ? -11.80947 -42.23897 -15.55970 1.000 19.29549 323 PHE A CA 1
ATOM 2459 C C . PHE A 1 323 ? -12.79418 -41.79983 -14.48516 1.000 19.19986 323 PHE A C 1
ATOM 2460 O O . PHE A 1 323 ? -13.90988 -42.31583 -14.40580 1.000 21.76901 323 PHE A O 1
ATOM 2468 N N . ILE A 1 324 ? -12.37618 -40.84420 -13.66506 1.000 16.92278 324 ILE A N 1
ATOM 2469 C CA . ILE A 1 324 ? -13.18840 -40.30335 -12.58237 1.000 19.88512 324 ILE A CA 1
ATOM 2470 C C . ILE A 1 324 ? -13.80369 -39.00189 -13.06476 1.000 20.51133 324 ILE A C 1
ATOM 2471 O O . ILE A 1 324 ? -13.09245 -38.01471 -13.28658 1.000 18.89258 324 ILE A O 1
ATOM 2476 N N . HIS A 1 325 ? -15.12113 -39.00362 -13.23338 1.000 19.91622 325 HIS A N 1
ATOM 2477 C CA . HIS A 1 325 ? -15.88987 -37.83746 -13.62284 1.000 19.15556 325 HIS A CA 1
ATOM 2478 C C . HIS A 1 325 ? -16.57084 -37.20278 -12.41018 1.000 29.22755 325 HIS A C 1
ATOM 2479 O O . HIS A 1 325 ? -16.38631 -37.63017 -11.26555 1.000 29.28774 325 HIS A O 1
ATOM 2486 N N . LEU A 1 326 ? -17.38061 -36.18056 -12.68426 1.000 25.89020 326 LEU A N 1
ATOM 2487 C CA . LEU A 1 326 ? -18.34860 -35.57520 -11.75916 1.000 38.11801 326 LEU A CA 1
ATOM 2488 C C . LEU A 1 326 ? -17.65976 -34.65060 -10.76764 1.000 37.57691 326 LEU A C 1
ATOM 2489 O O . LEU A 1 326 ? -17.89231 -33.43645 -10.78613 1.000 42.58796 326 LEU A O 1
#

Sequence (306 aa):
TKPRFNYNAKYEPQTGIYHGAGQDKNGFQDYVNAVGQDKMPAIYMTYVNITAPVKRIESWGKDLKHVLDSLPKGIMPQIGLAFTGGKDTGAGLDKEVANGKYNAQLEAFYKVLLDLDRPSFTRIGYEFEGDWNGYSPESFKKVFITISKAFEEKNIKSATVWCSGGGSANFIGLEKLMAYYPGNEYVDWWGIDVFSPEEFSNIGLKNFFDTAHTHKKPVMIGESTPRYVGVLDGEISWNKWFKPFFEMLNDNPGIKAFCYINWDWEYWSNKNGFPWHDWKDARIEKNPFVLEAYKTEMENPIFIHL

InterPro domains:
  IPR000805 Glycoside hydrolase family 26 [PTHR40079] (37-318)
  IPR017853 Glycoside hydrolase superfamily [SSF51445] (35-288)
  IPR022790 Glycosyl hydrolase family 26 domain [PS51764] (16-314)

Solvent-accessible surface area: 12954 Å² total; per-residue (Å²): 77,104,113,23,80,59,36,122,23,83,53,20,13,127,100,5,1,31,0,0,0,0,20,26,121,90,10,1,63,65,0,0,92,16,0,20,102,107,21,8,0,6,0,11,2,16,62,14,44,0,25,28,86,47,157,166,0,91,40,32,4,105,83,8,65,108,25,5,92,90,23,68,202,52,5,16,0,1,0,0,0,8,1,15,51,28,112,46,99,32,35,14,41,0,104,50,8,39,118,28,146,41,84,62,23,7,75,9,0,8,129,18,5,79,84,7,88,60,54,1,0,0,0,0,0,41,16,0,20,2,122,50,12,31,12,39,46,102,10,0,46,116,3,0,45,71,0,15,105,10,8,137,138,68,121,5,91,2,0,3,0,0,0,2,0,2,16,32,9,129,39,45,41,83,156,135,12,50,42,26,22,13,23,69,148,42,2,39,0,0,0,1,1,0,4,8,13,112,11,32,106,67,124,13,7,121,73,7,20,66,15,1,75,107,37,153,29,0,2,0,0,0,12,0,0,1,21,102,18,1,0,108,88,9,80,117,0,23,65,112,0,0,96,28,0,8,76,11,1,45,76,33,22,11,0,0,0,0,0,0,0,2,13,33,4,113,110,49,1,118,124,55,44,52,78,36,100,94,30,103,18,1,62,0,49,105,18,103,94,0,31,92,22,0,51,84,52,2,110,39,129,29,12,55,40,143

Organism: NCBI:txid2942477

Radius of gyration: 18.03 Å; Cα contacts (8 Å, |Δi|>4): 636; chains: 1; bounding box: 44×45×48 Å

Nearest PDB structures (foldseek):
  7xjr-assembly1_A  TM=1.003E+00  e=2.999E-69  Algibacter sp. L4_22
  7xs3-assembly2_B  TM=1.002E+00  e=5.176E-67  Algibacter sp. L4_22
  3vpl-assembly1_A  TM=8.190E-01  e=2.232E-21  Vibrio sp.
  2ztj-assembly1_A  TM=6.256E-01  e=6.273E-03  Thermus thermophilus HB27
  4bnw-assembly1_B  TM=4.020E-01  e=1.298E+00  Pseudomonas aeruginosa PAO1